Protein AF-A0A7Y2IRW1-F1 (afdb_monomer)

Foldseek 3Di:
DDPLLVVLLVVLQVLVLLQQLQAQLLLQLLVLLLVLLVLLVVCLVPVDVCSVVVSVCSSVVSNVCSVVVSVVDGDDSLVSQVLCCVQQVVVCLSNLLVVLVVDPDDDPVNVVSNVVSSVVSVPDDCPRSDDSHDDVVSNVSSVVSNVSSVVSPPDQRVSNVVVVVQVVFLVVLQVVLVVLQVVLVVDPDVVSSVLSNVLSVQSNVDSGPVSNCVVVVVSVVD

Solvent-accessible surface area (backbone atoms only — not comparable to full-atom values): 11868 Å² total; per-residue (Å²): 121,60,67,41,44,53,51,51,46,54,54,49,44,56,51,50,50,48,25,54,48,46,41,48,47,49,50,49,49,20,52,47,22,44,54,35,27,52,50,41,59,48,32,55,78,41,83,46,91,59,52,65,62,48,40,53,51,49,47,54,49,52,47,50,49,54,51,52,51,54,65,77,58,63,82,51,70,65,59,44,23,44,51,48,12,70,55,72,68,46,77,52,33,48,32,47,34,53,58,58,58,70,48,92,76,75,54,77,64,56,52,49,50,36,52,51,29,26,56,53,36,63,75,53,81,69,83,76,63,63,70,54,66,63,60,67,67,58,53,52,51,21,51,50,23,42,51,49,25,51,65,53,66,66,63,84,33,76,42,52,53,56,47,52,55,48,51,52,49,51,53,53,33,44,54,50,19,52,52,30,40,56,51,22,75,69,40,96,43,68,74,56,18,51,55,26,42,51,54,19,51,51,29,63,70,32,93,43,73,72,50,32,54,48,56,63,51,57,70,71,76,114

Nearest PDB structures (foldseek):
  6vxz-assembly1_A  TM=3.019E-01  e=6.647E+00  Spirochaeta thermophila DSM 6578

Sequence (222 aa):
MPEPITRIIARARRRLQGMYLWRRVIAVVGIVATFGALLLGIARRVIMPWAEPAVIVAVIGAVLVVFAWTLIRPPSRRRIALEVDQRLGGRDQISTAVELSERERRSAIENRQISRAASWAEARSLDGFGKLLPGWRVIALSVLAVGAAIALAVPASPADAALEDRQEIEEILDAQAVILEEAAEEAATEDIAERLREAAEELREAGSLDEAERLLGDTRQE

Mean predicted aligned error: 11.57 Å

Secondary structure (DSSP, 8-state):
--HHHHHHHHHHHHHHHHHHHHHHHHHHHHHHHHHHHHHHHHHTTS--TTHHHHHHHHHHHHHHHHHHHHHHSPPPHHHHHHHHHHHHT-TTHHHHHHHHHH-SS--HHHHHHHHHHHHHHHT--STTS--SSPPHHHHHHHHHHHHHHHHHHSSPPHHHHHHHHHHHHHHHHHHHHHHHHHHHHT-SSHHHHHHHHHHHHHHHH-SSHHHHHHHHHHTT--

Radius of gyration: 33.84 Å; Cα contacts (8 Å, |Δi|>4): 207; chains: 1; bounding box: 68×35×91 Å

Structure (mmCIF, N/CA/C/O backbone):
data_AF-A0A7Y2IRW1-F1
#
_entry.id   AF-A0A7Y2IRW1-F1
#
loop_
_atom_site.group_PDB
_atom_site.id
_atom_site.type_symbol
_atom_site.label_atom_id
_atom_site.label_alt_id
_atom_site.label_comp_id
_atom_site.label_asym_id
_atom_site.label_entity_id
_atom_site.label_seq_id
_atom_site.pdbx_PDB_ins_code
_atom_site.Cartn_x
_atom_site.Cartn_y
_atom_site.Cartn_z
_atom_site.occupancy
_at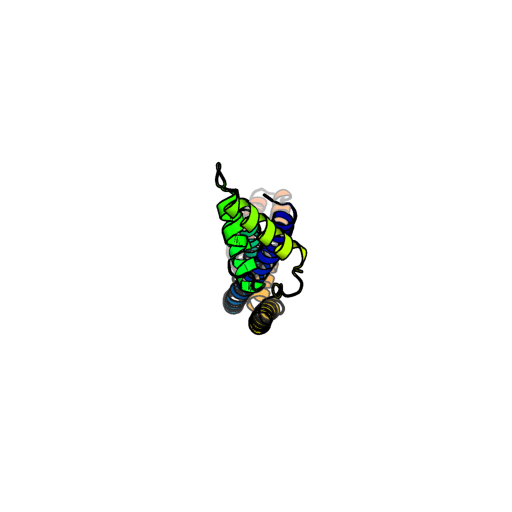om_site.B_iso_or_equiv
_atom_site.auth_seq_id
_atom_site.auth_comp_id
_atom_site.auth_asym_id
_atom_site.auth_atom_id
_atom_site.pdbx_PDB_model_num
ATOM 1 N N . MET A 1 1 ? 27.481 11.381 -21.314 1.00 82.19 1 MET A N 1
ATOM 2 C CA . MET A 1 1 ? 26.531 10.368 -21.831 1.00 82.19 1 MET A CA 1
ATOM 3 C C . MET A 1 1 ? 25.550 11.071 -22.768 1.00 82.19 1 MET A C 1
ATOM 5 O O . MET A 1 1 ? 25.191 12.194 -22.432 1.00 82.19 1 MET A O 1
ATOM 9 N N . PRO A 1 2 ? 25.155 10.488 -23.915 1.00 89.00 2 PRO A N 1
ATOM 10 C CA . PRO A 1 2 ? 24.257 11.139 -24.875 1.00 89.00 2 PRO A CA 1
ATOM 11 C C . PRO A 1 2 ? 22.868 11.430 -24.298 1.00 89.00 2 PRO A C 1
ATOM 13 O O . PRO A 1 2 ? 22.318 10.617 -23.551 1.00 89.00 2 PRO A O 1
ATOM 16 N N . GLU A 1 3 ? 22.286 12.560 -24.697 1.00 91.81 3 GLU A N 1
ATOM 17 C CA . GLU A 1 3 ? 20.975 13.025 -24.233 1.00 91.81 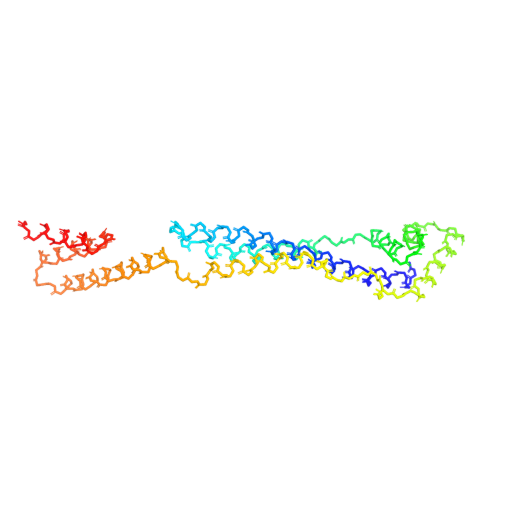3 GLU A CA 1
ATOM 18 C C . GLU A 1 3 ? 19.804 12.063 -24.538 1.00 91.81 3 GLU A C 1
ATOM 20 O O . GLU A 1 3 ? 18.942 11.888 -23.673 1.00 91.81 3 GLU A O 1
ATOM 25 N N . PRO A 1 4 ? 19.749 11.372 -25.698 1.00 91.94 4 PRO A N 1
ATOM 26 C CA . PRO A 1 4 ? 18.680 10.405 -25.962 1.00 91.94 4 PRO A CA 1
ATOM 27 C C . PRO A 1 4 ? 18.658 9.260 -24.942 1.00 91.94 4 PRO A C 1
ATOM 29 O O . PRO A 1 4 ? 17.596 8.849 -24.467 1.00 91.94 4 PRO A O 1
ATOM 32 N N . ILE A 1 5 ? 19.842 8.790 -24.531 1.00 90.38 5 ILE A N 1
ATOM 33 C CA . ILE A 1 5 ? 19.974 7.681 -23.584 1.00 90.38 5 ILE A CA 1
ATOM 34 C C . ILE A 1 5 ? 19.584 8.128 -22.166 1.00 90.38 5 ILE A C 1
ATOM 36 O O . ILE A 1 5 ? 18.892 7.408 -21.444 1.00 90.38 5 ILE A O 1
ATOM 40 N N . THR A 1 6 ? 19.965 9.339 -21.748 1.00 92.31 6 THR A N 1
ATOM 41 C CA . THR A 1 6 ? 19.550 9.859 -20.435 1.00 92.31 6 THR A CA 1
ATOM 42 C C . THR A 1 6 ? 18.040 10.103 -20.378 1.00 92.31 6 THR A C 1
ATOM 44 O O . THR A 1 6 ? 17.409 9.764 -19.372 1.00 92.31 6 THR A O 1
ATOM 47 N N . ARG A 1 7 ? 17.436 10.610 -21.464 1.00 92.94 7 ARG A N 1
ATOM 48 C CA . ARG A 1 7 ? 15.985 10.828 -21.577 1.00 92.94 7 ARG A CA 1
ATOM 49 C C . ARG A 1 7 ? 15.193 9.524 -21.484 1.00 92.94 7 ARG A C 1
ATOM 51 O O . ARG A 1 7 ? 14.250 9.457 -20.687 1.00 92.94 7 ARG A O 1
ATOM 58 N N . ILE A 1 8 ? 15.570 8.484 -22.237 1.00 92.38 8 ILE A N 1
ATOM 59 C CA . ILE A 1 8 ? 14.851 7.199 -22.193 1.00 92.38 8 ILE A CA 1
ATOM 60 C C . ILE A 1 8 ? 14.976 6.537 -20.814 1.00 92.38 8 ILE A C 1
ATOM 62 O O . ILE A 1 8 ? 13.969 6.081 -20.272 1.00 92.38 8 ILE A O 1
ATOM 66 N N . ILE A 1 9 ? 16.156 6.583 -20.182 1.00 92.88 9 ILE A N 1
ATOM 67 C CA . ILE A 1 9 ? 16.371 6.043 -18.829 1.00 92.88 9 ILE A CA 1
ATOM 68 C C . ILE A 1 9 ? 15.557 6.813 -17.787 1.00 92.88 9 ILE A C 1
ATOM 70 O O . ILE A 1 9 ? 14.938 6.198 -16.921 1.00 92.88 9 ILE A O 1
ATOM 74 N N . ALA A 1 10 ? 15.516 8.147 -17.849 1.00 92.19 10 ALA A N 1
ATOM 75 C CA . ALA A 1 10 ? 14.754 8.951 -16.894 1.00 92.19 10 ALA A CA 1
ATOM 76 C C . ALA A 1 10 ? 13.244 8.674 -16.985 1.00 92.19 10 ALA A C 1
ATOM 78 O O . ALA A 1 10 ? 12.573 8.528 -15.960 1.00 92.19 10 ALA A O 1
ATOM 79 N N . ARG A 1 11 ? 12.707 8.552 -18.204 1.00 91.81 11 ARG A N 1
ATOM 80 C CA . ARG 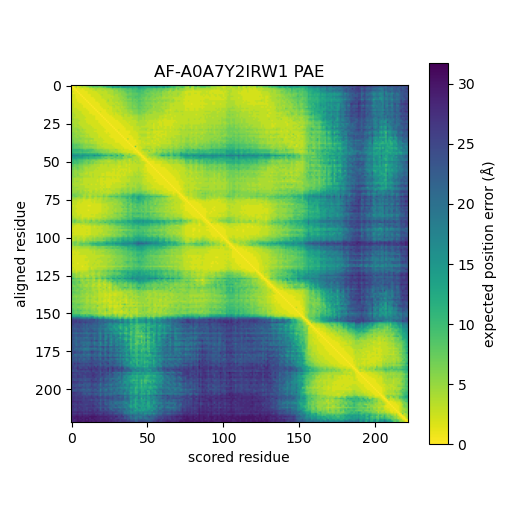A 1 11 ? 11.294 8.204 -18.414 1.00 91.81 11 ARG A CA 1
ATOM 81 C C . ARG A 1 11 ? 11.000 6.756 -18.003 1.00 91.81 11 ARG A C 1
ATOM 83 O O . ARG A 1 11 ? 10.020 6.518 -17.295 1.00 91.81 11 ARG A O 1
ATOM 90 N N . ALA A 1 12 ? 11.871 5.809 -18.359 1.00 92.25 12 ALA A N 1
ATOM 91 C CA . ALA A 1 12 ? 11.758 4.410 -17.945 1.00 92.25 12 ALA A CA 1
ATOM 92 C C . ALA A 1 12 ? 11.828 4.262 -16.418 1.00 92.25 12 ALA A C 1
ATOM 94 O O . ALA A 1 12 ? 11.053 3.502 -15.845 1.00 92.25 12 ALA A O 1
ATOM 95 N N . ARG A 1 13 ? 12.675 5.046 -15.738 1.00 92.88 13 ARG A N 1
ATOM 96 C CA . ARG A 1 13 ? 12.752 5.097 -14.271 1.00 92.88 13 ARG A CA 1
ATOM 97 C C . ARG A 1 13 ? 11.411 5.458 -13.650 1.00 92.88 13 ARG A C 1
ATOM 99 O O . ARG A 1 13 ? 10.944 4.718 -12.791 1.00 92.88 13 ARG A O 1
ATOM 106 N N . ARG A 1 14 ? 10.793 6.564 -14.082 1.00 89.44 14 ARG A N 1
ATOM 107 C CA . ARG A 1 14 ? 9.493 7.007 -13.545 1.00 89.44 14 ARG A CA 1
ATOM 108 C C . ARG A 1 14 ? 8.421 5.943 -13.763 1.00 89.44 14 ARG A C 1
ATOM 110 O O . ARG A 1 14 ? 7.657 5.645 -12.850 1.00 89.44 14 ARG A O 1
ATOM 117 N N . ARG A 1 15 ? 8.410 5.317 -14.944 1.00 90.56 15 ARG A N 1
ATOM 118 C CA . ARG A 1 15 ? 7.448 4.259 -15.272 1.00 90.56 15 ARG A CA 1
ATOM 119 C C . ARG A 1 15 ? 7.671 2.994 -14.442 1.00 90.56 15 ARG A C 1
ATOM 121 O O . ARG A 1 15 ? 6.711 2.484 -13.877 1.00 90.56 15 ARG A O 1
ATOM 128 N N . LEU A 1 16 ? 8.914 2.529 -14.297 1.00 90.88 16 LEU A N 1
ATOM 129 C CA . LEU A 1 16 ? 9.262 1.397 -13.429 1.00 90.88 16 LEU A CA 1
ATOM 130 C C . LEU A 1 16 ? 8.904 1.678 -11.971 1.00 90.88 16 LEU A C 1
ATOM 132 O O . LEU A 1 16 ? 8.309 0.825 -11.322 1.00 90.88 16 LEU A O 1
ATOM 136 N N . GLN A 1 17 ? 9.229 2.868 -11.462 1.00 90.69 17 GLN A N 1
ATOM 137 C CA . GLN A 1 17 ? 8.857 3.272 -10.107 1.00 90.69 17 GLN A CA 1
ATOM 138 C C . GLN A 1 17 ? 7.340 3.246 -9.922 1.00 90.69 17 GLN A C 1
ATOM 140 O O . GLN A 1 17 ? 6.879 2.647 -8.958 1.00 90.69 17 GLN A O 1
ATOM 145 N N . GLY A 1 18 ? 6.572 3.799 -10.865 1.00 89.25 18 GLY A N 1
ATOM 146 C CA . GLY A 1 18 ? 5.109 3.738 -10.837 1.00 89.25 18 GLY A CA 1
ATOM 147 C C . GLY A 1 18 ? 4.578 2.303 -10.838 1.00 89.25 18 GLY A C 1
ATOM 148 O O . GLY A 1 18 ? 3.748 1.960 -10.004 1.00 89.25 18 GLY A O 1
ATOM 149 N N . MET A 1 19 ? 5.102 1.438 -11.711 1.00 90.81 19 MET A N 1
ATOM 150 C CA . MET A 1 19 ? 4.719 0.020 -11.768 1.00 90.81 19 MET A CA 1
ATOM 151 C C . MET A 1 19 ? 5.001 -0.716 -10.452 1.00 90.81 19 MET A C 1
ATOM 153 O O . MET A 1 19 ? 4.147 -1.439 -9.938 1.00 90.81 19 MET A O 1
ATOM 157 N N . TYR A 1 20 ? 6.206 -0.550 -9.901 1.00 90.56 20 TYR A N 1
ATOM 158 C CA . TYR A 1 20 ? 6.588 -1.190 -8.644 1.00 90.56 20 TYR A CA 1
ATOM 159 C C . TYR A 1 20 ? 5.793 -0.639 -7.462 1.00 90.56 20 TYR A C 1
ATOM 161 O O . TYR A 1 20 ? 5.391 -1.422 -6.601 1.00 90.56 20 TYR A O 1
ATOM 169 N N . LEU A 1 21 ? 5.538 0.671 -7.442 1.00 91.50 21 LEU A N 1
ATOM 170 C CA . LEU A 1 21 ? 4.729 1.323 -6.421 1.00 91.50 21 LEU A CA 1
ATOM 171 C C . LEU A 1 21 ? 3.308 0.762 -6.430 1.00 91.50 21 LEU A C 1
ATOM 173 O O . LEU A 1 21 ? 2.888 0.198 -5.427 1.00 91.50 21 LEU A O 1
ATOM 177 N N . TRP A 1 22 ? 2.607 0.824 -7.565 1.00 91.06 22 TRP A N 1
ATOM 178 C CA . TRP A 1 22 ? 1.231 0.331 -7.673 1.00 91.06 22 TRP A CA 1
ATOM 179 C C . TRP A 1 22 ? 1.116 -1.148 -7.323 1.00 91.06 22 TRP A C 1
ATOM 181 O O . TRP A 1 22 ? 0.231 -1.535 -6.564 1.00 91.06 22 TRP A O 1
ATOM 191 N N . ARG A 1 23 ? 2.043 -1.981 -7.811 1.00 90.50 23 ARG A N 1
ATOM 192 C CA . ARG A 1 23 ? 2.051 -3.410 -7.478 1.00 90.50 23 ARG A CA 1
ATOM 193 C C . ARG A 1 23 ? 2.220 -3.651 -5.976 1.00 90.50 23 ARG A C 1
ATOM 195 O O . ARG A 1 23 ? 1.552 -4.531 -5.442 1.00 90.50 23 ARG A O 1
ATOM 202 N N . ARG A 1 24 ? 3.100 -2.902 -5.304 1.00 91.00 24 ARG A N 1
ATOM 203 C CA . ARG A 1 24 ? 3.321 -3.030 -3.855 1.00 91.00 24 ARG A CA 1
ATOM 204 C C . ARG A 1 24 ? 2.153 -2.487 -3.051 1.00 91.00 24 ARG A C 1
ATOM 206 O O . ARG A 1 24 ? 1.716 -3.173 -2.142 1.00 91.00 24 ARG A O 1
ATOM 213 N N . VAL A 1 25 ? 1.637 -1.311 -3.405 1.00 91.31 25 VAL A N 1
ATOM 214 C CA . VAL A 1 25 ? 0.488 -0.693 -2.732 1.00 91.31 25 VAL A CA 1
ATOM 215 C C . VAL A 1 25 ? -0.714 -1.627 -2.797 1.00 91.31 25 VAL A C 1
ATOM 217 O O . VAL A 1 25 ? -1.250 -1.981 -1.758 1.00 91.31 25 VAL A O 1
ATOM 220 N N . ILE A 1 26 ? -1.081 -2.118 -3.985 1.00 91.06 26 ILE A N 1
ATOM 221 C CA . ILE A 1 26 ? -2.240 -3.010 -4.145 1.00 91.06 26 ILE A CA 1
ATOM 222 C C . ILE A 1 26 ? -2.051 -4.320 -3.366 1.00 91.06 26 ILE A C 1
ATOM 224 O O . ILE A 1 26 ? -2.991 -4.790 -2.726 1.00 91.06 26 ILE A O 1
ATOM 228 N N . ALA A 1 27 ? -0.848 -4.904 -3.394 1.00 89.06 27 ALA A N 1
ATOM 229 C CA . ALA A 1 27 ? -0.558 -6.129 -2.651 1.00 89.06 27 ALA A CA 1
ATOM 230 C C . ALA A 1 27 ? -0.623 -5.913 -1.132 1.00 89.06 27 ALA A C 1
ATOM 232 O O . ALA A 1 27 ? -1.251 -6.699 -0.434 1.00 89.06 27 ALA A O 1
ATOM 233 N N . VAL A 1 28 ? -0.009 -4.842 -0.627 1.00 91.56 28 VAL A N 1
ATOM 234 C CA . VAL A 1 28 ? 0.008 -4.516 0.804 1.00 91.56 28 VAL A CA 1
ATOM 235 C C . VAL A 1 28 ? -1.386 -4.164 1.300 1.00 91.56 28 VAL A C 1
ATOM 237 O O . VAL A 1 28 ? -1.792 -4.693 2.324 1.00 91.56 28 VAL A O 1
ATOM 240 N N . VAL A 1 29 ? -2.151 -3.366 0.552 1.00 89.88 29 VAL A N 1
ATOM 241 C CA . VAL A 1 29 ? -3.556 -3.084 0.877 1.00 89.88 29 VAL A CA 1
ATOM 242 C C . VAL A 1 29 ? -4.362 -4.379 0.940 1.00 89.88 29 VAL A C 1
ATOM 244 O O . VAL A 1 29 ? -5.087 -4.579 1.902 1.00 89.88 29 VAL A O 1
ATOM 247 N N . GLY A 1 30 ? -4.196 -5.292 -0.024 1.00 87.69 30 GLY A N 1
ATOM 248 C CA . GLY A 1 30 ? -4.876 -6.591 0.007 1.00 87.69 30 GLY A CA 1
ATOM 249 C C . GLY A 1 30 ? -4.497 -7.437 1.228 1.00 87.69 30 GLY A C 1
ATOM 250 O O . GLY A 1 30 ? -5.373 -8.007 1.874 1.00 87.69 30 GLY A O 1
ATOM 251 N N . ILE A 1 31 ? -3.209 -7.484 1.585 1.00 90.06 31 ILE A N 1
ATOM 252 C CA . ILE A 1 31 ? -2.715 -8.206 2.768 1.00 90.06 31 ILE A CA 1
ATOM 253 C C . ILE A 1 31 ? -3.294 -7.599 4.048 1.00 90.06 31 ILE A C 1
ATOM 255 O O . ILE A 1 31 ? -3.901 -8.317 4.839 1.00 90.06 31 ILE A O 1
ATOM 259 N N . VAL A 1 32 ? -3.148 -6.285 4.239 1.00 91.00 32 VAL A N 1
ATOM 260 C CA . VAL A 1 32 ? -3.636 -5.597 5.440 1.00 91.00 32 VAL A CA 1
ATOM 261 C C . VAL A 1 32 ? -5.154 -5.694 5.536 1.00 91.00 32 VAL A C 1
ATOM 263 O O . VAL A 1 32 ? -5.657 -5.978 6.612 1.00 91.00 32 VAL A O 1
ATOM 266 N N . ALA A 1 33 ? -5.887 -5.554 4.429 1.00 88.81 33 ALA A N 1
ATOM 267 C CA . ALA A 1 33 ? -7.337 -5.732 4.418 1.00 88.81 33 ALA A CA 1
ATOM 268 C C . ALA A 1 33 ? -7.749 -7.167 4.777 1.00 88.81 33 ALA A C 1
ATOM 270 O O . ALA A 1 33 ? -8.725 -7.355 5.490 1.00 88.81 33 ALA A O 1
ATOM 271 N N . THR A 1 34 ? -6.990 -8.180 4.346 1.00 89.38 34 THR A N 1
ATOM 272 C CA . THR A 1 34 ? -7.254 -9.582 4.716 1.00 89.38 34 THR A CA 1
ATOM 273 C C . THR A 1 34 ? -7.077 -9.800 6.219 1.00 89.38 34 THR A C 1
ATOM 275 O O . THR A 1 34 ? -7.952 -10.368 6.869 1.00 89.38 34 THR A O 1
ATOM 278 N N . PHE A 1 35 ? -5.969 -9.318 6.789 1.00 91.12 35 PHE A N 1
ATOM 279 C CA . PHE A 1 35 ? -5.734 -9.402 8.232 1.00 91.12 35 PHE A CA 1
ATOM 280 C C . PHE A 1 35 ? -6.715 -8.541 9.030 1.00 91.12 35 PHE A C 1
ATOM 282 O O . PHE A 1 35 ? -7.178 -8.971 10.079 1.00 91.12 35 PHE A O 1
ATOM 289 N N . GLY A 1 36 ? -7.071 -7.364 8.518 1.00 88.81 36 GLY A N 1
ATOM 290 C CA . GLY A 1 36 ? -8.062 -6.481 9.119 1.00 88.81 36 GLY A CA 1
ATOM 291 C C . GLY A 1 36 ? -9.450 -7.110 9.133 1.00 88.81 36 GLY A C 1
ATOM 292 O O . GLY A 1 36 ? -10.092 -7.115 10.171 1.00 88.81 36 GLY A O 1
ATOM 293 N N . ALA A 1 37 ? -9.879 -7.735 8.035 1.00 87.56 37 ALA A N 1
ATOM 294 C CA . ALA A 1 37 ? -11.124 -8.500 7.991 1.00 87.56 37 ALA A CA 1
ATOM 295 C C . ALA A 1 37 ? -11.121 -9.646 9.016 1.00 87.56 37 ALA A C 1
ATOM 297 O O . ALA A 1 37 ? -12.115 -9.865 9.700 1.00 87.56 37 ALA A O 1
ATOM 298 N N . LEU A 1 38 ? -9.997 -10.352 9.167 1.00 89.31 38 LEU A N 1
ATOM 299 C CA . LEU A 1 38 ? -9.867 -11.404 10.174 1.00 89.31 38 LEU A CA 1
ATOM 300 C C . LEU A 1 38 ? -9.947 -10.841 11.602 1.00 89.31 38 LEU A C 1
ATOM 302 O O . LEU A 1 38 ? -10.681 -11.387 12.421 1.00 89.31 38 LEU A O 1
ATOM 306 N N . LEU A 1 39 ? -9.254 -9.733 11.883 1.00 88.25 39 LEU A N 1
ATOM 307 C CA . LEU A 1 39 ? -9.297 -9.048 13.178 1.00 88.25 39 LEU A CA 1
ATOM 308 C C . LEU A 1 39 ? -10.715 -8.570 13.510 1.00 88.25 39 LEU A C 1
ATOM 310 O O . LEU A 1 39 ? -11.214 -8.863 14.591 1.00 88.25 39 LEU A O 1
ATOM 314 N N . LEU A 1 40 ? -11.382 -7.895 12.571 1.00 85.25 40 LEU A N 1
ATOM 315 C CA . LEU A 1 40 ? -12.757 -7.413 12.732 1.00 85.25 40 LEU A CA 1
ATOM 316 C C . LEU A 1 40 ? -13.735 -8.577 12.923 1.00 85.25 40 LEU A C 1
ATOM 318 O O . LEU A 1 40 ? -14.626 -8.514 13.763 1.00 85.25 40 LEU A O 1
ATOM 322 N N . GLY A 1 41 ? -13.534 -9.688 12.210 1.00 85.12 41 GLY A N 1
ATOM 323 C CA . GLY A 1 41 ? -14.310 -10.911 12.417 1.00 85.12 41 GLY A CA 1
ATOM 324 C C . GLY A 1 41 ? -14.187 -11.470 13.840 1.00 85.12 41 GLY A C 1
ATOM 325 O O . GLY A 1 41 ? -15.176 -11.960 14.385 1.00 85.12 41 GLY A O 1
ATOM 326 N N . ILE A 1 42 ? -13.003 -11.369 14.456 1.00 84.69 42 ILE A N 1
ATOM 327 C CA . ILE A 1 42 ? -12.779 -11.745 15.862 1.00 84.69 42 ILE A CA 1
ATOM 328 C C . ILE A 1 42 ? -13.380 -10.697 16.807 1.00 84.69 42 ILE A C 1
ATOM 330 O O . ILE A 1 42 ? -14.014 -11.078 17.789 1.00 84.69 42 ILE A O 1
ATOM 334 N N . ALA A 1 43 ? -13.244 -9.403 16.501 1.00 83.31 43 ALA A N 1
ATOM 335 C CA . ALA A 1 43 ? -13.808 -8.306 17.295 1.00 83.31 43 ALA A CA 1
ATOM 336 C C . ALA A 1 43 ? -15.339 -8.400 17.419 1.00 83.31 43 ALA A C 1
ATOM 338 O O . ALA A 1 43 ? -15.907 -8.105 18.461 1.00 83.31 43 ALA A O 1
ATOM 339 N N . ARG A 1 44 ? -16.018 -8.966 16.416 1.00 77.81 44 ARG A N 1
ATOM 340 C CA . ARG A 1 44 ? -17.457 -9.269 16.524 1.00 77.81 44 ARG A CA 1
ATOM 341 C C . ARG A 1 44 ? -17.820 -10.326 17.566 1.00 77.81 44 ARG A C 1
ATOM 343 O O . ARG A 1 44 ? -18.997 -10.504 17.867 1.00 77.81 44 ARG A O 1
ATOM 350 N N . ARG A 1 45 ? -16.852 -11.109 18.042 1.00 81.19 45 ARG A N 1
ATOM 351 C CA . ARG A 1 45 ? -17.046 -12.143 19.072 1.00 81.19 45 ARG A CA 1
ATOM 352 C C . ARG A 1 45 ? -16.492 -11.728 20.427 1.00 81.19 45 ARG A C 1
ATOM 354 O O . ARG A 1 45 ? -16.899 -12.305 21.428 1.00 81.19 45 ARG A O 1
ATOM 361 N N . VAL A 1 46 ? -15.557 -10.784 20.449 1.00 79.19 46 VAL A N 1
ATOM 362 C CA . VAL A 1 46 ? -14.847 -10.341 21.646 1.00 79.19 46 VAL A CA 1
ATOM 363 C C . VAL A 1 46 ? -14.750 -8.827 21.602 1.00 79.19 46 VAL A C 1
ATOM 365 O O . VAL A 1 46 ? -14.190 -8.284 20.656 1.00 79.19 46 VAL A O 1
A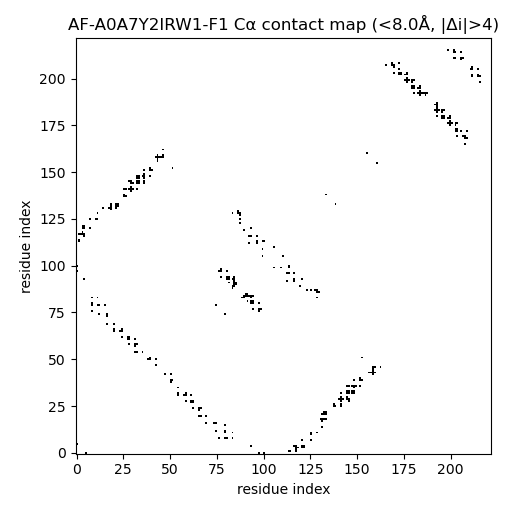TOM 368 N N . ILE A 1 47 ? -15.241 -8.172 22.651 1.00 74.69 47 ILE A N 1
ATOM 369 C CA . ILE A 1 47 ? -15.199 -6.719 22.813 1.00 74.69 47 ILE A CA 1
ATOM 370 C C . ILE A 1 47 ? -13.745 -6.227 22.693 1.00 74.69 47 ILE A C 1
ATOM 372 O O . ILE A 1 47 ? -12.918 -6.463 23.574 1.00 74.69 47 ILE A O 1
ATOM 376 N N . MET A 1 48 ? -13.421 -5.574 21.574 1.00 77.75 48 MET A N 1
ATOM 377 C CA . MET A 1 48 ? -12.097 -5.017 21.279 1.00 77.75 48 MET A CA 1
ATOM 378 C C . MET A 1 48 ? -12.254 -3.622 20.657 1.00 77.75 48 MET A C 1
ATOM 380 O O . MET A 1 48 ? -12.169 -3.486 19.435 1.00 77.75 48 MET A O 1
ATOM 384 N N . PRO A 1 49 ? -12.436 -2.570 21.478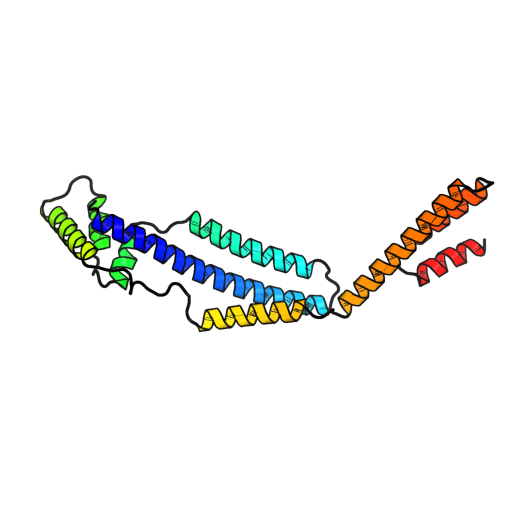 1.00 74.88 49 PRO A N 1
ATOM 385 C CA . PRO A 1 49 ? -12.733 -1.216 20.993 1.00 74.88 49 PRO A CA 1
ATOM 386 C C . PRO A 1 49 ? -11.606 -0.611 20.137 1.00 74.88 49 PRO A C 1
ATOM 388 O O . PRO A 1 49 ? -11.817 0.304 19.349 1.00 74.88 49 PRO A O 1
ATOM 391 N N . TRP A 1 50 ? -10.385 -1.142 20.240 1.00 81.88 50 TRP A N 1
ATOM 392 C CA . TRP A 1 50 ? -9.228 -0.683 19.470 1.00 81.88 50 TRP A CA 1
ATOM 393 C C . TRP A 1 50 ? -9.085 -1.353 18.092 1.00 81.88 50 TRP A C 1
ATOM 395 O O . TRP A 1 50 ? -8.203 -0.962 17.324 1.00 81.88 50 TRP A O 1
ATOM 405 N N . ALA A 1 51 ? -9.905 -2.355 17.753 1.00 81.12 51 ALA A N 1
ATOM 406 C CA . ALA A 1 51 ? -9.727 -3.138 16.529 1.00 81.12 51 ALA A CA 1
ATOM 407 C C . ALA A 1 51 ? -9.925 -2.296 15.257 1.00 81.12 51 ALA A C 1
ATOM 409 O O . ALA A 1 51 ? -9.078 -2.322 14.360 1.00 81.12 51 ALA A O 1
ATOM 410 N N . GLU A 1 52 ? -10.999 -1.510 15.187 1.00 80.06 52 GLU A N 1
ATOM 411 C CA . GLU A 1 52 ? -11.280 -0.630 14.049 1.00 80.06 52 GLU A CA 1
ATOM 412 C C . GLU A 1 52 ? -10.205 0.444 13.823 1.00 80.06 52 GLU A C 1
ATOM 414 O O . GLU A 1 52 ? -9.626 0.479 12.725 1.00 80.06 52 GLU A O 1
ATOM 419 N N . PRO A 1 53 ? -9.848 1.283 14.823 1.00 84.56 53 PRO A N 1
ATOM 420 C CA . PRO A 1 53 ? -8.814 2.294 14.627 1.00 84.56 53 PRO A CA 1
ATOM 421 C C . PRO A 1 53 ? -7.454 1.658 14.316 1.00 84.56 53 PRO A C 1
ATOM 423 O O . PRO A 1 53 ? -6.708 2.192 13.490 1.00 84.56 53 PRO A O 1
ATOM 426 N N . ALA A 1 54 ? -7.141 0.486 14.883 1.00 86.00 54 ALA A N 1
ATOM 427 C CA . ALA A 1 54 ? -5.905 -0.228 14.571 1.00 86.00 54 ALA A CA 1
ATOM 428 C C . ALA A 1 54 ? -5.829 -0.658 13.098 1.00 86.00 54 ALA A C 1
ATOM 430 O O . ALA A 1 54 ? -4.776 -0.501 12.475 1.00 86.00 54 ALA A O 1
ATOM 431 N N . VAL A 1 55 ? -6.924 -1.155 12.509 1.00 86.12 55 VAL A N 1
ATOM 432 C CA . VAL A 1 55 ? -6.954 -1.540 11.085 1.00 86.12 55 VAL A CA 1
ATOM 433 C C . VAL A 1 55 ? -6.766 -0.321 10.185 1.00 86.12 55 VAL A C 1
ATOM 435 O O . VAL A 1 55 ? -5.974 -0.378 9.241 1.00 86.12 55 VAL A O 1
ATOM 438 N N . ILE A 1 56 ? -7.425 0.800 10.492 1.00 85.94 56 ILE A N 1
ATOM 439 C CA . ILE A 1 56 ? -7.289 2.047 9.723 1.00 85.94 56 ILE A CA 1
ATOM 440 C C . ILE A 1 56 ? -5.838 2.542 9.759 1.00 85.94 56 ILE A C 1
ATOM 442 O O . ILE A 1 56 ? -5.232 2.783 8.707 1.00 85.94 56 ILE A O 1
ATOM 446 N N . VAL A 1 57 ? -5.251 2.633 10.956 1.00 91.38 57 VAL A N 1
ATOM 447 C CA . VAL A 1 57 ? -3.856 3.057 11.144 1.00 91.38 57 VAL A CA 1
ATOM 448 C C . VAL A 1 57 ? -2.895 2.102 10.435 1.00 91.38 57 VAL A C 1
ATOM 450 O O . VAL A 1 57 ? -1.958 2.560 9.779 1.00 91.38 57 VAL A O 1
ATOM 453 N N . ALA A 1 58 ? -3.141 0.790 10.486 1.00 89.88 58 ALA A N 1
ATOM 454 C CA . ALA A 1 58 ? -2.317 -0.200 9.800 1.00 89.88 58 ALA A CA 1
ATOM 455 C C . ALA A 1 58 ? -2.356 -0.036 8.273 1.00 89.88 58 ALA A C 1
ATOM 457 O O . ALA A 1 58 ? -1.305 -0.086 7.630 1.00 89.88 58 ALA A O 1
ATOM 458 N N . VAL A 1 59 ? -3.533 0.199 7.678 1.00 88.62 59 VAL A N 1
ATOM 459 C CA . VAL A 1 59 ? -3.665 0.422 6.226 1.00 88.62 59 VAL A CA 1
ATOM 460 C C . VAL A 1 59 ? -2.917 1.686 5.811 1.00 88.62 59 VAL A C 1
ATOM 462 O O . VAL A 1 59 ? -2.083 1.636 4.901 1.00 88.62 59 VAL A O 1
ATOM 465 N N . ILE A 1 60 ? -3.174 2.807 6.490 1.00 90.75 60 ILE A N 1
ATOM 466 C CA . ILE A 1 60 ? -2.540 4.095 6.180 1.00 90.75 60 ILE A CA 1
ATOM 467 C C . ILE A 1 60 ? -1.023 3.990 6.364 1.00 90.75 60 ILE A C 1
ATOM 469 O O . ILE A 1 60 ? -0.260 4.324 5.452 1.00 90.75 60 ILE A O 1
ATOM 473 N N . GLY A 1 61 ? -0.577 3.460 7.504 1.00 93.12 61 GLY A N 1
ATOM 474 C CA . GLY A 1 61 ? 0.834 3.278 7.826 1.00 93.12 61 GLY A CA 1
ATOM 475 C C . GLY A 1 61 ? 1.553 2.404 6.802 1.00 93.12 61 GLY A C 1
ATOM 476 O O . GLY A 1 61 ? 2.616 2.776 6.305 1.00 93.12 61 GLY A O 1
ATOM 477 N N . ALA A 1 62 ? 0.956 1.281 6.402 1.00 91.19 62 ALA A N 1
ATOM 478 C CA . ALA A 1 62 ? 1.563 0.382 5.427 1.00 91.19 62 ALA A CA 1
ATOM 479 C C . ALA A 1 62 ? 1.688 1.026 4.033 1.00 91.19 62 ALA A C 1
ATOM 481 O O . ALA A 1 62 ? 2.726 0.880 3.377 1.00 91.19 62 ALA A O 1
ATOM 482 N N . VAL A 1 63 ? 0.681 1.787 3.587 1.00 91.19 63 VAL A N 1
ATOM 483 C CA . VAL A 1 63 ? 0.748 2.540 2.322 1.00 91.19 63 VAL A CA 1
ATOM 484 C C . VAL A 1 63 ? 1.846 3.604 2.376 1.00 91.19 63 VAL A C 1
ATOM 486 O O . VAL A 1 63 ? 2.650 3.693 1.442 1.00 91.19 63 VAL A O 1
ATOM 489 N N . LEU A 1 64 ? 1.934 4.363 3.473 1.00 93.88 64 LEU A N 1
ATOM 490 C CA . LEU A 1 64 ? 2.970 5.381 3.667 1.00 93.88 64 LEU A CA 1
ATOM 491 C C . LEU A 1 64 ? 4.375 4.772 3.682 1.00 93.88 64 LEU A C 1
ATOM 493 O O . LEU A 1 64 ? 5.264 5.283 3.001 1.00 93.88 64 LEU A O 1
ATOM 497 N N . VAL A 1 65 ? 4.573 3.648 4.376 1.00 93.88 65 VAL A N 1
ATOM 498 C CA . VAL A 1 65 ? 5.857 2.928 4.404 1.00 93.88 65 VAL A CA 1
ATOM 499 C C . VAL A 1 65 ? 6.250 2.464 3.004 1.00 93.88 65 VAL A C 1
ATOM 501 O O . VAL A 1 65 ? 7.385 2.685 2.580 1.00 93.88 65 VAL A O 1
ATOM 504 N N . VAL A 1 66 ? 5.325 1.868 2.243 1.00 91.94 66 VAL A N 1
ATOM 505 C CA . VAL A 1 66 ? 5.588 1.444 0.857 1.00 91.94 66 VAL A CA 1
ATOM 506 C C . VAL A 1 66 ? 5.961 2.634 -0.025 1.00 91.94 66 VAL A C 1
ATOM 508 O O . VAL A 1 66 ? 6.893 2.536 -0.835 1.00 91.94 66 VAL A O 1
ATOM 511 N N . PHE A 1 67 ? 5.250 3.749 0.124 1.00 90.62 67 PHE A N 1
ATOM 512 C CA . PHE A 1 67 ? 5.496 4.968 -0.633 1.00 90.62 67 PHE A CA 1
ATOM 513 C C . PHE A 1 67 ? 6.874 5.558 -0.305 1.00 90.62 67 PHE A C 1
ATOM 515 O O . PHE A 1 67 ? 7.710 5.699 -1.202 1.00 90.62 67 PHE A O 1
ATOM 522 N N . ALA A 1 68 ? 7.157 5.795 0.979 1.00 92.69 68 ALA A N 1
ATOM 523 C CA . ALA A 1 68 ? 8.432 6.314 1.466 1.00 92.69 68 ALA A CA 1
ATOM 524 C C . ALA A 1 68 ? 9.604 5.411 1.057 1.00 92.69 68 ALA A C 1
ATOM 526 O O . ALA A 1 68 ? 10.583 5.882 0.476 1.00 92.69 68 ALA A O 1
ATOM 527 N N . TRP A 1 69 ? 9.480 4.095 1.252 1.00 91.56 69 TRP A N 1
ATOM 528 C CA . TRP A 1 69 ? 10.500 3.124 0.852 1.00 91.56 69 TRP A CA 1
ATOM 529 C C . TRP A 1 69 ? 10.799 3.175 -0.651 1.00 91.56 69 TRP A C 1
ATOM 531 O O . TRP A 1 69 ? 11.954 3.081 -1.074 1.00 91.56 69 TRP A O 1
ATOM 541 N N . THR A 1 70 ? 9.764 3.340 -1.477 1.00 88.56 70 THR A N 1
ATOM 542 C CA . THR A 1 70 ? 9.908 3.401 -2.939 1.00 88.56 70 THR A CA 1
ATOM 543 C C . THR A 1 70 ? 10.559 4.707 -3.404 1.00 88.56 70 THR A C 1
ATOM 545 O O . THR A 1 70 ? 11.286 4.703 -4.404 1.00 88.56 70 THR A O 1
ATOM 548 N N . LEU A 1 71 ? 10.356 5.806 -2.674 1.00 87.56 71 LEU A N 1
ATOM 549 C CA . LEU A 1 71 ? 11.033 7.079 -2.926 1.00 87.56 71 LEU A CA 1
ATOM 550 C C . LEU A 1 71 ? 12.502 7.059 -2.478 1.00 87.56 71 LEU A C 1
ATOM 552 O O . LEU A 1 71 ? 13.366 7.500 -3.237 1.00 87.56 71 LEU A O 1
ATOM 556 N N . ILE A 1 72 ? 12.791 6.505 -1.296 1.00 91.69 72 ILE A N 1
ATOM 557 C CA . ILE A 1 72 ? 14.138 6.485 -0.694 1.00 91.69 72 ILE A CA 1
ATOM 558 C C . ILE A 1 72 ? 15.082 5.531 -1.432 1.00 91.69 72 ILE A C 1
ATOM 560 O O . ILE A 1 72 ? 16.276 5.807 -1.546 1.00 91.69 72 ILE A O 1
ATOM 564 N N . ARG A 1 73 ? 14.572 4.412 -1.960 1.00 86.38 73 ARG A N 1
ATOM 565 C CA . ARG A 1 73 ? 15.377 3.422 -2.695 1.00 86.38 73 ARG A CA 1
ATOM 566 C C . ARG A 1 73 ? 15.034 3.396 -4.183 1.00 86.38 73 ARG A C 1
ATOM 568 O O . ARG A 1 73 ? 14.450 2.417 -4.664 1.00 86.38 73 ARG A O 1
ATOM 575 N N . PRO A 1 74 ? 15.404 4.439 -4.950 1.00 82.19 74 PRO A N 1
ATOM 576 C CA . PRO A 1 74 ? 15.196 4.421 -6.382 1.00 82.19 74 PRO A CA 1
ATOM 577 C C . PRO A 1 74 ? 16.046 3.327 -7.048 1.00 82.19 74 PRO A C 1
ATOM 579 O O . PRO A 1 74 ? 17.159 3.038 -6.605 1.00 82.19 74 PRO A O 1
ATOM 582 N N . PRO A 1 75 ? 15.560 2.730 -8.148 1.00 86.69 75 PRO A N 1
ATOM 583 C CA . PRO A 1 75 ? 16.336 1.751 -8.895 1.00 86.69 75 PRO A CA 1
ATOM 584 C C . PRO A 1 75 ? 17.594 2.389 -9.501 1.00 86.69 75 PRO A C 1
ATOM 586 O O . PRO A 1 75 ? 17.567 3.530 -9.971 1.00 86.69 75 PRO A O 1
ATOM 589 N N . SER A 1 76 ? 18.696 1.634 -9.512 1.00 90.50 76 SER A N 1
ATOM 590 C CA . SER A 1 76 ? 19.961 2.076 -10.104 1.00 90.50 76 SER A CA 1
ATOM 591 C C . SER A 1 76 ? 19.842 2.255 -11.621 1.00 90.50 76 SER A C 1
ATOM 593 O O . SER A 1 76 ? 19.065 1.563 -12.286 1.00 90.50 76 SER A O 1
ATOM 595 N N . ARG A 1 77 ? 20.648 3.164 -12.190 1.00 90.56 77 ARG A N 1
ATOM 596 C CA . ARG A 1 77 ? 20.669 3.438 -13.642 1.00 90.56 77 ARG A CA 1
ATOM 597 C C . ARG A 1 77 ? 20.944 2.177 -14.459 1.00 90.56 77 ARG A C 1
ATOM 599 O O . ARG A 1 77 ? 20.241 1.929 -15.431 1.00 90.56 77 ARG A O 1
ATOM 606 N N . ARG A 1 78 ? 21.884 1.341 -14.005 1.00 92.06 78 ARG A N 1
ATOM 607 C CA . ARG A 1 78 ? 22.201 0.044 -14.618 1.00 92.06 78 ARG A CA 1
ATOM 608 C C . ARG A 1 78 ? 20.997 -0.902 -14.647 1.00 92.06 78 ARG A C 1
ATOM 610 O O . ARG A 1 78 ? 20.722 -1.504 -15.676 1.00 92.06 78 ARG A O 1
ATOM 617 N N . ARG A 1 79 ? 20.233 -0.992 -13.551 1.00 93.25 79 ARG A N 1
ATOM 618 C CA . ARG A 1 79 ? 19.025 -1.834 -13.497 1.00 93.25 79 ARG A CA 1
ATOM 619 C C . ARG A 1 79 ? 17.939 -1.338 -14.449 1.00 93.25 79 ARG A C 1
ATOM 621 O O . ARG A 1 79 ? 17.282 -2.145 -15.095 1.00 93.25 79 ARG A O 1
ATOM 628 N N . ILE A 1 80 ? 17.764 -0.021 -14.547 1.00 93.56 80 ILE A N 1
ATOM 629 C CA . ILE A 1 80 ? 16.811 0.584 -15.486 1.00 93.56 80 ILE A CA 1
ATOM 630 C C . ILE A 1 80 ? 17.242 0.314 -16.929 1.00 93.56 80 ILE A C 1
ATOM 632 O O . ILE A 1 80 ? 16.402 -0.034 -17.747 1.00 93.56 80 ILE A O 1
ATOM 636 N N . ALA A 1 81 ? 18.534 0.439 -17.231 1.00 93.25 81 ALA A N 1
ATOM 637 C CA . ALA A 1 81 ? 19.077 0.163 -18.555 1.00 93.25 81 ALA A CA 1
ATOM 638 C C . ALA A 1 81 ? 18.838 -1.292 -18.990 1.00 93.25 81 ALA A C 1
ATOM 640 O O . ALA A 1 81 ? 18.366 -1.522 -20.098 1.00 93.25 81 ALA A O 1
ATOM 641 N N . LEU A 1 82 ? 19.057 -2.253 -18.085 1.00 94.25 82 LEU A N 1
ATOM 642 C CA . LEU A 1 82 ? 18.746 -3.666 -18.326 1.00 94.25 82 LEU A CA 1
ATOM 643 C C . LEU A 1 82 ? 17.253 -3.898 -18.595 1.00 94.25 82 LEU A C 1
ATOM 645 O O . LEU A 1 82 ? 16.897 -4.597 -19.535 1.00 94.25 82 LEU A O 1
ATOM 649 N N . GLU A 1 83 ? 16.364 -3.287 -17.809 1.00 93.69 83 GLU A N 1
ATOM 650 C CA . GLU A 1 83 ? 14.911 -3.388 -18.029 1.00 93.69 83 GLU A CA 1
ATOM 651 C C . GLU A 1 83 ? 14.479 -2.745 -19.356 1.00 93.69 83 GLU A C 1
ATOM 653 O O . GLU A 1 83 ? 13.582 -3.249 -20.031 1.00 93.69 83 GLU A O 1
ATOM 658 N N . VAL A 1 84 ? 15.132 -1.652 -19.765 1.00 92.81 84 VAL A N 1
ATOM 659 C CA . VAL A 1 84 ? 14.927 -1.038 -21.083 1.00 92.81 84 VAL A CA 1
ATOM 660 C C . VAL A 1 84 ? 15.324 -1.998 -22.196 1.00 92.81 84 VAL A C 1
ATOM 662 O O . VAL A 1 84 ? 14.528 -2.211 -23.112 1.00 92.81 84 VAL A O 1
ATOM 665 N N . ASP A 1 85 ? 16.491 -2.628 -22.098 1.00 93.56 85 ASP A N 1
ATOM 666 C CA . ASP A 1 85 ? 16.947 -3.593 -23.097 1.00 93.56 85 ASP A CA 1
ATOM 667 C C . ASP A 1 85 ? 16.034 -4.828 -23.162 1.00 93.56 85 ASP A C 1
ATOM 669 O O . ASP A 1 85 ? 15.639 -5.239 -24.256 1.00 93.56 85 ASP A O 1
ATOM 673 N N . GLN A 1 86 ? 15.631 -5.376 -22.012 1.00 92.06 86 GLN A N 1
ATOM 674 C CA . GLN A 1 86 ? 14.781 -6.569 -21.931 1.00 92.06 86 GLN A CA 1
ATOM 675 C C . GLN A 1 86 ? 13.370 -6.328 -22.473 1.00 92.06 86 GLN A C 1
ATOM 677 O O . GLN A 1 86 ? 12.842 -7.159 -23.210 1.00 92.06 86 GLN A O 1
ATOM 682 N N . ARG A 1 87 ? 12.743 -5.197 -22.130 1.00 91.50 87 ARG A N 1
ATOM 683 C CA . ARG A 1 87 ? 11.334 -4.949 -22.478 1.00 91.50 87 ARG A CA 1
ATOM 684 C C . ARG A 1 87 ? 11.135 -4.309 -23.838 1.00 91.50 87 ARG A C 1
ATOM 686 O O . ARG A 1 87 ? 10.101 -4.525 -24.461 1.00 91.50 87 ARG A O 1
ATOM 693 N N . LEU A 1 88 ? 12.093 -3.505 -24.297 1.00 90.19 88 LEU A N 1
ATOM 694 C CA . LEU A 1 88 ? 12.003 -2.836 -25.597 1.00 90.19 88 LEU A CA 1
ATOM 695 C C . LEU A 1 88 ? 12.765 -3.573 -26.702 1.00 90.19 88 LEU A C 1
ATOM 697 O O . LEU A 1 88 ? 12.658 -3.154 -27.857 1.00 90.19 88 LEU A O 1
ATOM 701 N N . GLY A 1 89 ? 13.488 -4.651 -26.374 1.00 89.56 89 GLY A N 1
ATOM 702 C CA . GLY A 1 89 ? 14.252 -5.457 -27.329 1.00 89.56 89 GLY A CA 1
ATOM 703 C C . GLY A 1 89 ? 15.594 -4.834 -27.724 1.00 89.56 89 GLY A C 1
ATOM 704 O O . GLY A 1 89 ? 16.018 -4.966 -28.869 1.00 89.56 89 GLY A O 1
ATOM 705 N N . GLY A 1 90 ? 16.248 -4.128 -26.798 1.00 85.31 90 GLY A N 1
ATOM 706 C CA . GLY A 1 90 ? 17.501 -3.401 -27.034 1.00 85.31 90 GLY A CA 1
ATOM 707 C C . GLY A 1 90 ? 18.743 -4.276 -27.190 1.00 85.31 90 GLY A C 1
ATOM 708 O O . GLY A 1 90 ? 19.726 -3.802 -27.757 1.00 85.31 90 GLY A O 1
ATOM 709 N N . ARG A 1 91 ? 18.690 -5.557 -26.783 1.00 91.31 91 ARG A N 1
ATOM 710 C CA . ARG A 1 91 ? 19.825 -6.508 -26.836 1.00 91.31 91 ARG A CA 1
ATOM 711 C C . ARG A 1 91 ? 21.100 -5.906 -26.226 1.00 91.31 91 ARG A C 1
ATOM 713 O O . ARG A 1 91 ? 22.117 -5.781 -26.898 1.00 91.31 91 ARG A O 1
ATOM 720 N N . ASP A 1 92 ? 20.989 -5.465 -24.978 1.00 92.00 92 ASP A N 1
ATOM 721 C CA . ASP A 1 92 ? 22.073 -4.901 -24.163 1.00 92.00 92 ASP A CA 1
ATOM 722 C C . ASP A 1 92 ? 22.699 -3.584 -24.666 1.00 92.00 92 ASP A C 1
ATOM 724 O O . ASP A 1 92 ? 23.720 -3.137 -24.142 1.00 92.00 92 ASP A O 1
ATOM 728 N N . GLN A 1 93 ? 22.097 -2.909 -25.652 1.00 92.19 93 GLN A N 1
ATOM 729 C CA . GLN A 1 93 ? 22.625 -1.648 -26.188 1.00 92.19 93 GLN A CA 1
ATOM 730 C C . GLN A 1 93 ? 22.640 -0.520 -25.152 1.00 92.19 93 GLN A C 1
ATOM 732 O O . GLN A 1 93 ? 23.626 0.217 -25.066 1.00 92.19 93 GLN A O 1
ATOM 737 N N . ILE A 1 94 ? 21.575 -0.365 -24.361 1.00 93.75 94 ILE A N 1
ATOM 738 C CA . ILE A 1 94 ? 21.482 0.722 -23.378 1.00 93.75 94 ILE A CA 1
ATOM 739 C C . ILE A 1 94 ? 22.323 0.418 -22.143 1.00 93.75 94 ILE A C 1
ATOM 741 O O . ILE A 1 94 ? 23.019 1.303 -21.645 1.00 93.75 94 ILE A O 1
ATOM 745 N N . SER A 1 95 ? 22.289 -0.818 -21.653 1.00 94.31 95 SER A N 1
ATOM 746 C CA . SER A 1 95 ? 23.101 -1.267 -20.516 1.00 94.31 95 SER A CA 1
ATOM 747 C C . SER A 1 95 ? 24.597 -1.173 -20.811 1.00 94.31 95 SER A C 1
ATOM 749 O O . SER A 1 95 ? 25.328 -0.603 -19.998 1.00 94.31 95 SER A O 1
ATOM 751 N N . THR A 1 96 ? 25.030 -1.596 -22.002 1.00 93.88 96 THR A N 1
ATOM 752 C CA . THR A 1 96 ? 26.419 -1.440 -22.460 1.00 93.88 96 THR A CA 1
ATOM 753 C C . THR A 1 96 ? 26.793 0.034 -22.593 1.00 93.88 96 THR A C 1
ATOM 755 O O . THR A 1 96 ? 27.843 0.453 -22.113 1.00 93.88 96 THR A O 1
ATOM 758 N N . ALA A 1 97 ? 25.930 0.867 -23.183 1.00 93.50 97 ALA A N 1
ATOM 759 C CA . ALA A 1 97 ? 26.212 2.297 -23.308 1.00 93.50 97 ALA A CA 1
ATOM 760 C C . ALA A 1 97 ? 26.319 3.007 -21.948 1.00 93.50 97 ALA A C 1
ATOM 762 O O . ALA A 1 97 ? 27.138 3.915 -21.807 1.00 93.50 97 ALA A O 1
ATOM 763 N N . VAL A 1 98 ? 25.527 2.599 -20.948 1.00 93.62 98 VAL A N 1
ATOM 764 C CA . VAL A 1 98 ? 25.641 3.096 -19.567 1.00 93.62 98 VAL A CA 1
ATOM 765 C C . VAL A 1 98 ? 26.983 2.696 -18.964 1.00 93.62 98 VAL A C 1
ATOM 767 O O . VAL A 1 98 ? 27.688 3.576 -18.478 1.00 93.62 98 VAL A O 1
ATOM 770 N N . GLU A 1 99 ? 27.369 1.424 -19.060 1.00 93.31 99 GLU A N 1
ATOM 771 C CA . GLU A 1 99 ? 28.648 0.933 -18.529 1.00 93.31 99 GLU A CA 1
ATOM 772 C C . GLU A 1 99 ? 29.847 1.650 -19.169 1.00 93.31 99 GLU A C 1
ATOM 774 O O . GLU A 1 99 ? 30.725 2.164 -18.477 1.00 93.31 99 GLU A O 1
ATOM 779 N N . LEU A 1 100 ? 29.859 1.768 -20.499 1.00 92.69 100 LEU A N 1
ATOM 780 C CA . LEU A 1 100 ? 30.920 2.475 -21.218 1.00 92.69 100 LEU A CA 1
ATOM 781 C C . LEU A 1 100 ? 30.948 3.968 -20.876 1.00 92.69 100 LEU A C 1
ATOM 783 O O . LEU A 1 100 ? 32.015 4.584 -20.867 1.00 92.69 100 LEU A O 1
ATOM 787 N N . SER A 1 101 ? 29.791 4.563 -20.568 1.00 89.12 101 SER A N 1
ATOM 788 C CA . SER A 1 101 ? 29.705 5.972 -20.183 1.00 89.12 101 SER A CA 1
ATOM 789 C C . SER A 1 101 ? 30.289 6.286 -18.801 1.00 89.12 101 SER A C 1
ATOM 791 O O . SER A 1 101 ? 30.543 7.457 -18.521 1.00 89.12 101 SER A O 1
ATOM 793 N N . GLU A 1 102 ? 30.537 5.273 -17.970 1.00 88.44 102 GLU A N 1
ATOM 794 C CA . GLU A 1 102 ? 31.176 5.417 -16.655 1.00 88.44 102 GLU A CA 1
ATOM 795 C C . GLU A 1 102 ? 32.712 5.306 -16.736 1.00 88.44 102 GLU A C 1
ATOM 797 O O . GLU A 1 102 ? 33.403 5.698 -15.802 1.00 88.44 102 GLU A O 1
ATOM 802 N N . ARG A 1 103 ? 33.269 4.849 -17.870 1.00 89.44 103 ARG A N 1
ATOM 803 C CA . ARG A 1 103 ? 34.725 4.777 -18.092 1.00 89.44 103 ARG A CA 1
ATOM 804 C C . ARG A 1 103 ? 35.323 6.153 -18.409 1.00 89.44 103 ARG A C 1
ATOM 806 O O . ARG A 1 103 ? 34.759 6.902 -19.216 1.00 89.44 103 ARG A O 1
ATOM 813 N N . GLU A 1 104 ? 36.493 6.441 -17.826 1.00 83.50 104 GLU A N 1
ATOM 814 C CA . GLU A 1 104 ? 37.249 7.695 -18.017 1.00 83.50 104 GLU A CA 1
ATOM 815 C C . GLU A 1 104 ? 37.887 7.815 -19.407 1.00 83.50 104 GLU A C 1
ATOM 817 O O . GLU A 1 104 ? 37.852 8.881 -20.018 1.00 83.50 104 GLU A O 1
ATOM 822 N N . ARG A 1 105 ? 38.448 6.721 -19.939 1.00 87.06 105 ARG A N 1
ATOM 823 C CA . ARG A 1 105 ? 39.012 6.671 -21.296 1.00 87.06 105 ARG A CA 1
ATOM 824 C C . ARG A 1 105 ? 38.175 5.752 -22.166 1.00 87.06 105 ARG A C 1
ATOM 826 O O . ARG A 1 105 ? 37.884 4.627 -21.772 1.00 87.06 105 ARG A O 1
ATOM 833 N N . ARG A 1 106 ? 37.812 6.242 -23.351 1.00 88.44 106 ARG A N 1
ATOM 834 C CA . ARG A 1 106 ? 37.025 5.500 -24.339 1.00 88.44 106 ARG A CA 1
ATOM 835 C C . ARG A 1 106 ? 37.743 5.469 -25.672 1.00 88.44 106 ARG A C 1
ATOM 837 O O . ARG A 1 106 ? 38.206 6.494 -26.168 1.00 88.44 106 ARG A O 1
ATOM 844 N N . SER A 1 107 ? 37.792 4.290 -26.262 1.00 93.12 107 SER A N 1
ATOM 845 C CA . SER A 1 107 ? 38.226 4.070 -27.632 1.00 93.12 107 SER A CA 1
ATOM 846 C C . SER A 1 107 ? 37.223 4.653 -28.637 1.00 93.12 107 SER A C 1
ATOM 848 O O . SER A 1 107 ? 36.044 4.875 -28.347 1.00 93.12 107 SER A O 1
ATOM 850 N N . ALA A 1 108 ? 37.675 4.847 -29.878 1.00 92.31 108 ALA A N 1
ATOM 851 C CA . ALA A 1 108 ? 36.800 5.258 -30.975 1.00 92.31 108 ALA A CA 1
ATOM 852 C C . ALA A 1 108 ? 35.663 4.247 -31.235 1.00 92.31 108 ALA A C 1
ATOM 854 O O . ALA A 1 108 ? 34.576 4.642 -31.656 1.00 92.31 108 ALA A O 1
ATOM 855 N N . ILE A 1 109 ? 35.893 2.956 -30.968 1.00 93.94 109 ILE A N 1
ATOM 856 C CA . ILE A 1 109 ? 34.884 1.898 -31.111 1.00 93.94 109 ILE A CA 1
ATOM 857 C C . ILE A 1 109 ? 33.803 2.044 -30.034 1.00 93.94 109 ILE A C 1
ATOM 859 O O . ILE A 1 109 ? 32.618 2.036 -30.365 1.00 93.94 109 ILE A O 1
ATOM 863 N N . GLU A 1 110 ? 34.190 2.257 -28.774 1.00 93.50 110 GLU A N 1
ATOM 864 C CA . GLU A 1 110 ? 33.248 2.480 -27.666 1.00 93.50 110 GLU A CA 1
ATOM 865 C C . GLU A 1 110 ? 32.398 3.741 -27.898 1.00 93.50 110 GLU A C 1
ATOM 867 O O . GLU A 1 110 ? 31.187 3.723 -27.679 1.00 93.50 110 GLU A O 1
ATOM 872 N N . ASN A 1 111 ? 32.983 4.813 -28.444 1.00 93.38 111 ASN A N 1
ATOM 873 C CA . ASN A 1 111 ? 32.219 6.008 -28.820 1.00 93.38 111 ASN A CA 1
ATOM 874 C C . ASN A 1 111 ? 31.187 5.720 -29.925 1.00 93.38 111 ASN A C 1
ATOM 876 O O . ASN A 1 111 ? 30.054 6.191 -29.835 1.00 93.38 111 ASN A O 1
ATOM 880 N N . ARG A 1 112 ? 31.521 4.900 -30.933 1.00 93.00 112 ARG A N 1
ATOM 881 C CA . ARG A 1 112 ? 30.543 4.474 -31.954 1.00 93.00 112 ARG A CA 1
ATOM 882 C C . ARG A 1 112 ? 29.426 3.614 -31.363 1.00 93.00 112 ARG A C 1
ATOM 884 O O . ARG A 1 112 ? 28.277 3.768 -31.772 1.00 93.00 112 ARG A O 1
ATOM 891 N N . GLN A 1 113 ? 29.736 2.734 -30.409 1.00 93.38 113 GLN A N 1
ATOM 892 C CA . GLN A 1 113 ? 28.727 1.924 -29.714 1.00 93.38 113 GLN A CA 1
ATOM 893 C C . GLN A 1 113 ? 27.752 2.804 -28.922 1.00 93.38 113 GLN A C 1
ATOM 895 O O . GLN A 1 113 ? 26.541 2.612 -29.016 1.00 93.38 113 GLN A O 1
ATOM 900 N N . ILE A 1 114 ? 28.262 3.822 -28.223 1.00 94.25 114 ILE A N 1
ATOM 901 C CA . ILE A 1 114 ? 27.441 4.809 -27.514 1.00 94.25 114 ILE A CA 1
ATOM 902 C C . ILE A 1 114 ? 26.552 5.596 -28.493 1.00 94.25 114 ILE A C 1
ATOM 904 O O . ILE A 1 114 ? 25.361 5.763 -28.230 1.00 94.25 114 ILE A O 1
ATOM 908 N N . SER A 1 115 ? 27.086 6.044 -29.633 1.00 93.25 115 SER A N 1
ATOM 909 C CA . SER A 1 115 ? 26.295 6.751 -30.653 1.00 93.25 115 SER A CA 1
ATOM 910 C C . SER A 1 115 ? 25.209 5.868 -31.273 1.00 93.25 115 SER A C 1
ATOM 912 O O . SER A 1 115 ? 24.090 6.330 -31.482 1.00 93.25 115 SER A O 1
ATOM 914 N N . ARG A 1 116 ? 25.497 4.581 -31.510 1.00 93.69 116 ARG A N 1
ATOM 915 C CA . ARG A 1 116 ? 24.505 3.603 -31.985 1.00 93.69 116 ARG A CA 1
ATOM 916 C C . ARG A 1 116 ? 23.395 3.368 -30.958 1.00 93.69 116 ARG A C 1
ATOM 918 O O . ARG A 1 116 ? 22.227 3.306 -31.323 1.00 93.69 116 ARG A O 1
ATOM 925 N N . ALA A 1 117 ? 23.743 3.265 -29.677 1.00 93.44 117 ALA A N 1
ATOM 926 C CA . ALA A 1 117 ? 22.752 3.149 -28.612 1.00 93.44 117 ALA A CA 1
ATOM 927 C C . ALA A 1 117 ? 21.895 4.421 -28.486 1.00 93.44 117 ALA A C 1
ATOM 929 O O . ALA A 1 117 ? 20.706 4.335 -28.185 1.00 93.44 117 ALA A O 1
ATOM 930 N N . ALA A 1 118 ? 22.472 5.598 -28.748 1.00 94.25 118 ALA A N 1
ATOM 931 C CA . ALA A 1 118 ? 21.740 6.860 -28.752 1.00 94.25 118 ALA A CA 1
ATOM 932 C C . ALA A 1 118 ? 20.715 6.936 -29.892 1.00 94.25 118 ALA A C 1
ATOM 934 O O . ALA A 1 118 ? 19.569 7.291 -29.628 1.00 94.25 118 ALA A O 1
ATOM 935 N N . SER A 1 119 ? 21.083 6.543 -31.117 1.00 94.12 119 SER A N 1
ATOM 936 C CA . SER A 1 119 ? 20.134 6.506 -32.239 1.00 94.12 119 SER A CA 1
ATOM 937 C C . SER A 1 119 ? 19.041 5.453 -32.037 1.00 94.12 119 SER A C 1
ATOM 939 O O . SER A 1 119 ? 17.875 5.702 -32.339 1.00 94.12 119 SER A O 1
ATOM 941 N N . TRP A 1 120 ? 19.381 4.301 -31.446 1.00 94.50 120 TRP A N 1
ATOM 942 C CA . TRP A 1 120 ? 18.386 3.308 -31.038 1.00 94.50 120 TRP A CA 1
ATOM 943 C C . TRP A 1 120 ? 17.416 3.867 -29.984 1.00 94.50 120 TRP A C 1
ATOM 945 O O . TRP A 1 120 ? 16.208 3.667 -30.099 1.00 94.50 120 TRP A O 1
ATOM 955 N N . ALA A 1 121 ? 17.925 4.591 -28.979 1.00 92.38 121 ALA A N 1
ATOM 956 C CA . ALA A 1 121 ? 17.105 5.202 -27.932 1.00 92.38 121 ALA A CA 1
ATOM 957 C C . ALA A 1 121 ? 16.161 6.277 -28.486 1.00 92.38 121 ALA A C 1
ATOM 959 O O . ALA A 1 121 ? 15.018 6.374 -28.045 1.00 92.38 121 ALA A O 1
ATOM 960 N N . GLU A 1 122 ? 16.631 7.076 -29.443 1.00 93.44 122 GLU A N 1
ATOM 961 C CA . GLU A 1 122 ? 15.854 8.140 -30.082 1.00 93.44 122 GLU A CA 1
ATOM 962 C C . GLU A 1 122 ? 14.677 7.591 -30.895 1.00 93.44 122 GLU A C 1
ATOM 964 O O . GLU A 1 122 ? 13.574 8.132 -30.834 1.00 93.44 122 GLU A O 1
ATOM 969 N N . ALA A 1 123 ? 14.877 6.466 -31.583 1.00 91.50 123 ALA A N 1
ATOM 970 C CA . ALA A 1 123 ? 13.841 5.816 -32.380 1.00 91.50 123 ALA A CA 1
ATOM 971 C C . ALA A 1 123 ? 12.791 5.048 -31.548 1.00 91.50 123 ALA A C 1
ATOM 973 O O . ALA A 1 123 ? 11.836 4.510 -32.115 1.00 91.50 123 ALA A O 1
ATOM 974 N N . ARG A 1 124 ? 12.953 4.933 -30.219 1.00 89.56 124 ARG A N 1
ATOM 975 C CA . ARG A 1 124 ? 12.118 4.057 -29.383 1.00 89.56 124 ARG A CA 1
ATOM 976 C C . ARG A 1 124 ? 11.150 4.832 -28.492 1.00 89.56 124 ARG A C 1
ATOM 978 O O . ARG A 1 124 ? 11.542 5.700 -27.718 1.00 89.56 124 ARG A O 1
ATOM 985 N N . SER A 1 125 ? 9.873 4.441 -28.533 1.00 88.38 125 SER A N 1
ATOM 986 C CA . SER A 1 125 ? 8.863 4.906 -27.578 1.00 88.38 125 SER A CA 1
ATOM 987 C C . SER A 1 125 ? 8.729 3.955 -26.382 1.00 88.38 125 SER A C 1
ATOM 989 O O . SER A 1 125 ? 9.126 2.788 -26.424 1.00 88.38 125 SER A O 1
ATOM 991 N N . LEU A 1 126 ? 8.164 4.466 -25.284 1.00 86.31 126 LEU A N 1
ATOM 992 C CA . LEU A 1 126 ? 7.913 3.695 -24.061 1.00 86.31 126 LEU A CA 1
ATOM 993 C C . LEU A 1 126 ? 6.488 3.138 -23.985 1.00 86.31 126 LEU A C 1
ATOM 995 O O . LEU A 1 126 ? 6.114 2.577 -22.955 1.00 86.31 126 LEU A O 1
ATOM 999 N N . ASP A 1 127 ? 5.682 3.273 -25.035 1.00 83.12 127 ASP A N 1
ATOM 1000 C CA . ASP A 1 127 ? 4.248 2.965 -24.972 1.00 83.12 127 ASP A CA 1
ATOM 1001 C C . ASP A 1 127 ? 3.999 1.482 -24.657 1.00 83.12 127 ASP A C 1
ATOM 1003 O O . ASP A 1 127 ? 3.148 1.161 -23.824 1.00 83.12 127 ASP A O 1
ATOM 1007 N N . GLY A 1 128 ? 4.856 0.596 -25.177 1.00 77.88 128 GLY A N 1
ATOM 1008 C CA . GLY A 1 128 ? 4.859 -0.848 -24.912 1.00 77.88 128 GLY A CA 1
ATOM 1009 C C . GLY A 1 128 ? 5.705 -1.318 -23.719 1.00 77.88 128 GLY A C 1
ATOM 1010 O O . GLY A 1 128 ? 5.848 -2.518 -23.519 1.00 77.88 128 GLY A O 1
ATOM 1011 N N . PHE A 1 129 ? 6.269 -0.417 -22.907 1.00 85.62 129 PHE A N 1
ATOM 1012 C CA . PHE A 1 129 ? 7.224 -0.774 -21.840 1.00 85.62 129 PHE A CA 1
ATOM 1013 C C . PHE A 1 129 ? 6.621 -1.641 -20.710 1.00 85.62 129 PHE A C 1
ATOM 1015 O O . PHE A 1 129 ? 7.328 -2.258 -19.911 1.00 85.62 129 PHE A O 1
ATOM 1022 N N . GLY A 1 130 ? 5.294 -1.669 -20.607 1.00 84.19 130 GLY A N 1
ATOM 1023 C CA . GLY A 1 130 ? 4.560 -2.448 -19.615 1.00 84.19 130 GLY A CA 1
ATOM 1024 C C . GLY A 1 130 ? 3.350 -1.701 -19.069 1.00 84.19 130 GLY A C 1
ATOM 1025 O O . GLY A 1 130 ? 3.233 -0.476 -19.206 1.00 84.19 130 GLY A O 1
ATOM 1026 N N . LYS A 1 131 ? 2.442 -2.457 -18.448 1.00 86.56 131 LYS A N 1
ATOM 1027 C CA . LYS A 1 131 ? 1.235 -1.935 -17.796 1.00 86.56 131 LYS A CA 1
ATOM 1028 C C . LYS A 1 131 ? 1.581 -1.397 -16.407 1.00 86.56 131 LYS A C 1
ATOM 1030 O O . LYS A 1 131 ? 2.350 -2.024 -15.688 1.00 86.56 131 LYS A O 1
ATOM 1035 N N . LEU A 1 132 ? 1.014 -0.244 -16.043 1.00 84.31 132 LEU A N 1
ATOM 1036 C CA . LEU A 1 132 ? 1.195 0.361 -14.715 1.00 84.31 132 LEU A CA 1
ATOM 1037 C C . LEU A 1 132 ? 0.595 -0.505 -13.606 1.00 84.31 132 LEU A C 1
ATOM 1039 O O . LEU A 1 132 ? 1.201 -0.673 -12.552 1.00 84.31 132 LEU A O 1
ATOM 1043 N N . LEU A 1 133 ? -0.586 -1.056 -13.870 1.00 85.94 133 LEU A N 1
ATOM 1044 C CA . LEU A 1 133 ? -1.330 -1.861 -12.917 1.00 85.94 133 LEU A CA 1
ATOM 1045 C C . LEU A 1 133 ? -0.884 -3.331 -12.947 1.00 85.94 133 LEU A C 1
ATOM 1047 O O . LEU A 1 133 ? -0.493 -3.839 -14.007 1.00 85.94 133 LEU A O 1
ATOM 1051 N N . PRO A 1 134 ? -0.958 -4.031 -11.799 1.00 86.94 134 PRO A N 1
ATOM 1052 C CA . PRO A 1 134 ? -0.730 -5.467 -11.740 1.00 86.94 134 PRO A CA 1
ATOM 1053 C C . PRO A 1 134 ? -1.811 -6.235 -12.518 1.00 86.94 134 PRO A C 1
ATOM 1055 O O . PRO A 1 134 ? -2.804 -5.675 -12.980 1.00 86.94 134 PRO A O 1
ATOM 1058 N N . GLY A 1 135 ? -1.614 -7.546 -12.682 1.00 90.06 135 GLY A N 1
ATOM 1059 C CA . GLY A 1 135 ? -2.602 -8.404 -13.337 1.00 90.06 135 GLY A CA 1
ATOM 1060 C C . GLY A 1 135 ? -3.961 -8.359 -12.630 1.00 90.06 135 GLY A C 1
ATOM 1061 O O . GLY A 1 135 ? -4.018 -8.231 -11.407 1.00 90.06 135 GLY A O 1
ATOM 1062 N N . TRP A 1 136 ? -5.044 -8.514 -13.400 1.00 91.56 136 TRP A N 1
ATOM 1063 C CA . TRP A 1 136 ? -6.422 -8.358 -12.911 1.00 91.56 136 TRP A CA 1
ATOM 1064 C C . TRP A 1 136 ? -6.719 -9.196 -11.660 1.00 91.56 136 TRP A C 1
ATOM 1066 O O . TRP A 1 136 ? -7.415 -8.730 -10.771 1.00 91.56 136 TRP A O 1
ATOM 1076 N N . ARG A 1 137 ? -6.132 -10.398 -11.554 1.00 91.50 137 ARG A N 1
ATOM 1077 C CA . ARG A 1 137 ? -6.297 -11.301 -10.404 1.00 91.50 137 ARG A CA 1
ATOM 1078 C C . ARG A 1 137 ? -5.873 -10.653 -9.087 1.00 91.50 137 ARG A C 1
ATOM 1080 O O . ARG A 1 137 ? -6.566 -10.794 -8.094 1.00 91.50 137 ARG A O 1
ATOM 1087 N N . VAL A 1 138 ? -4.751 -9.928 -9.087 1.00 87.94 138 VAL A N 1
ATOM 1088 C CA . VAL A 1 138 ? -4.251 -9.239 -7.886 1.00 87.94 138 VAL A CA 1
ATOM 1089 C C . VAL A 1 138 ? -5.200 -8.109 -7.505 1.00 87.94 138 VAL A C 1
ATOM 1091 O O . VAL A 1 138 ? -5.528 -7.958 -6.338 1.00 87.94 138 VAL A O 1
ATOM 1094 N N . ILE A 1 139 ? -5.683 -7.356 -8.496 1.00 88.44 139 ILE A N 1
ATOM 1095 C CA . ILE A 1 139 ? -6.653 -6.279 -8.275 1.00 88.44 139 ILE A CA 1
ATOM 1096 C C . ILE A 1 139 ? -7.950 -6.851 -7.694 1.00 88.44 139 ILE A C 1
ATOM 1098 O O . ILE A 1 139 ? -8.422 -6.357 -6.679 1.00 88.44 139 ILE A O 1
ATOM 1102 N N . ALA A 1 140 ? -8.488 -7.915 -8.293 1.00 91.12 140 ALA A N 1
ATOM 1103 C CA . ALA A 1 140 ? -9.719 -8.554 -7.844 1.00 91.12 140 ALA A CA 1
ATOM 1104 C C . ALA A 1 140 ? -9.604 -9.100 -6.415 1.00 91.12 140 ALA A C 1
ATOM 1106 O O . ALA A 1 140 ? -10.506 -8.879 -5.616 1.00 91.12 140 ALA A O 1
ATOM 1107 N N . LEU A 1 141 ? -8.485 -9.749 -6.070 1.00 89.25 141 LEU A N 1
ATOM 1108 C CA . LEU A 1 141 ? -8.239 -10.234 -4.709 1.00 89.25 141 LEU A CA 1
ATOM 1109 C C . LEU A 1 141 ? -8.141 -9.088 -3.696 1.00 89.25 141 LEU A C 1
ATOM 1111 O O . LEU A 1 141 ? -8.741 -9.174 -2.630 1.00 89.25 141 LEU A O 1
ATOM 1115 N N . SER A 1 142 ? -7.438 -8.000 -4.028 1.00 86.06 142 SER A N 1
ATOM 1116 C CA . SER A 1 142 ? -7.361 -6.832 -3.144 1.00 86.06 142 SER A CA 1
ATOM 1117 C C . SER A 1 142 ? -8.722 -6.159 -2.963 1.00 86.06 142 SER A C 1
ATOM 1119 O O . SER A 1 142 ? -9.067 -5.791 -1.846 1.00 86.06 142 SER A O 1
ATOM 1121 N N . VAL A 1 143 ? -9.516 -6.031 -4.032 1.00 91.19 143 VAL A N 1
ATOM 1122 C CA . VAL A 1 143 ? -10.879 -5.478 -3.964 1.00 91.19 143 VAL A CA 1
ATOM 1123 C C . VAL A 1 143 ? -11.785 -6.362 -3.109 1.00 91.19 143 VAL A C 1
ATOM 1125 O O . VAL A 1 143 ? -12.505 -5.841 -2.266 1.00 91.19 143 VAL A O 1
ATOM 1128 N N . LEU A 1 144 ? -11.718 -7.686 -3.278 1.00 91.75 144 LEU A N 1
ATOM 1129 C CA . LEU A 1 144 ? -12.475 -8.637 -2.464 1.00 91.75 144 LEU A CA 1
ATOM 1130 C C . LEU A 1 144 ? -12.114 -8.510 -0.975 1.00 91.75 144 LEU A C 1
ATOM 1132 O O . LEU A 1 144 ? -13.007 -8.435 -0.138 1.00 91.75 144 LEU A O 1
ATOM 1136 N N . ALA A 1 145 ? -10.819 -8.443 -0.650 1.00 86.88 145 ALA A N 1
ATOM 1137 C CA . ALA A 1 145 ? -10.347 -8.305 0.727 1.00 86.88 145 ALA A CA 1
ATOM 1138 C C . ALA A 1 145 ? -10.810 -6.987 1.369 1.00 86.88 145 ALA A C 1
ATOM 1140 O O . ALA A 1 145 ? -11.301 -6.988 2.495 1.00 86.88 145 ALA A O 1
ATOM 1141 N N . VAL A 1 146 ? -10.705 -5.872 0.640 1.00 87.19 146 VAL A N 1
ATOM 1142 C CA . VAL A 1 146 ? -11.201 -4.566 1.103 1.00 87.19 146 VAL A CA 1
ATOM 1143 C C . VAL A 1 146 ? -12.719 -4.594 1.285 1.00 87.19 146 VAL A C 1
ATOM 1145 O O . VAL A 1 146 ? -13.214 -4.134 2.309 1.00 87.19 146 VAL A O 1
ATOM 1148 N N . GLY A 1 147 ? -13.459 -5.178 0.340 1.00 87.62 147 GLY A N 1
ATOM 1149 C CA . GLY A 1 147 ? -14.911 -5.323 0.441 1.00 87.62 147 GLY A CA 1
ATOM 1150 C C . GLY A 1 147 ? -15.339 -6.140 1.660 1.00 87.62 147 GLY A C 1
ATOM 1151 O O . GLY A 1 147 ? -16.257 -5.738 2.369 1.00 87.62 147 GLY A O 1
ATOM 1152 N N . ALA A 1 148 ? -14.639 -7.240 1.951 1.00 84.75 148 ALA A N 1
ATOM 1153 C CA . ALA A 1 148 ? -14.879 -8.046 3.145 1.00 84.75 148 ALA A CA 1
ATOM 1154 C C . ALA A 1 148 ? -14.596 -7.263 4.438 1.00 84.75 148 ALA A C 1
ATOM 1156 O O . ALA A 1 148 ? -15.402 -7.317 5.362 1.00 84.75 148 ALA A O 1
ATOM 1157 N N . ALA A 1 149 ? -13.496 -6.504 4.493 1.00 81.38 149 ALA A N 1
ATOM 1158 C CA . ALA A 1 149 ? -13.171 -5.668 5.648 1.00 81.38 149 ALA A CA 1
ATOM 1159 C C . ALA A 1 149 ? -14.243 -4.591 5.895 1.00 81.38 149 ALA A C 1
ATOM 1161 O O . ALA A 1 149 ? -14.703 -4.442 7.021 1.00 81.38 149 ALA A O 1
ATOM 1162 N N . ILE A 1 150 ? -14.700 -3.902 4.842 1.00 83.62 150 ILE A N 1
ATOM 1163 C CA . ILE A 1 150 ? -15.769 -2.893 4.945 1.00 83.62 150 ILE A CA 1
ATOM 1164 C C . ILE A 1 150 ? -17.080 -3.540 5.404 1.00 83.62 150 ILE A C 1
ATOM 1166 O O . ILE A 1 150 ? -17.710 -3.057 6.337 1.00 83.62 150 ILE A O 1
ATOM 1170 N N . ALA A 1 151 ? -17.480 -4.662 4.801 1.00 83.62 151 ALA A N 1
ATOM 1171 C CA . ALA A 1 151 ? -18.691 -5.377 5.208 1.00 83.62 151 ALA A CA 1
ATOM 1172 C C . ALA A 1 151 ? -18.637 -5.844 6.675 1.00 83.62 151 ALA A C 1
ATOM 1174 O O . ALA A 1 151 ? -19.676 -5.979 7.327 1.00 83.62 151 ALA A O 1
ATOM 1175 N N . LEU A 1 152 ? -17.430 -6.086 7.198 1.00 78.88 152 LEU A N 1
ATOM 1176 C CA . LEU A 1 152 ? -17.213 -6.447 8.593 1.00 78.88 152 LEU A CA 1
ATOM 1177 C C . LEU A 1 152 ? -17.187 -5.249 9.553 1.00 78.88 152 LEU A C 1
ATOM 1179 O O . LEU A 1 152 ? -17.522 -5.437 10.719 1.00 78.88 152 LEU A O 1
ATOM 1183 N N . ALA A 1 153 ? -16.876 -4.051 9.069 1.00 74.62 153 ALA A N 1
ATOM 1184 C CA . ALA A 1 153 ? -16.887 -2.821 9.861 1.00 74.62 153 ALA A CA 1
ATOM 1185 C C . ALA A 1 153 ? -18.270 -2.141 9.937 1.00 74.62 153 ALA A C 1
ATOM 1187 O O . ALA A 1 153 ? -18.527 -1.382 10.852 1.00 74.62 153 ALA A O 1
ATOM 1188 N N . VAL A 1 154 ? -19.164 -2.360 8.964 1.00 68.94 154 VAL A N 1
ATOM 1189 C CA . VAL A 1 154 ? -20.377 -1.522 8.831 1.00 68.94 154 VAL A CA 1
ATOM 1190 C C . VAL A 1 154 ? -21.559 -1.882 9.751 1.00 68.94 154 VAL A C 1
ATOM 1192 O O . VAL A 1 154 ? -22.175 -0.957 10.269 1.00 68.94 154 VAL A O 1
ATOM 1195 N N . PRO A 1 155 ? -21.985 -3.146 9.936 1.00 61.69 155 PRO A N 1
ATOM 1196 C CA . PRO A 1 155 ? -23.120 -3.412 10.814 1.00 61.69 155 PRO A CA 1
ATOM 1197 C C . PRO A 1 155 ? -22.668 -3.457 12.277 1.00 61.69 155 PRO A C 1
ATOM 1199 O O . PRO A 1 155 ? -21.702 -4.158 12.587 1.00 61.69 155 PRO A O 1
ATOM 1202 N N . ALA A 1 156 ? -23.425 -2.775 13.145 1.00 56.38 156 ALA A N 1
ATOM 1203 C CA . ALA A 1 156 ? -23.268 -2.819 14.595 1.00 56.38 156 ALA A CA 1
ATOM 1204 C C . ALA A 1 156 ? -23.204 -4.276 15.057 1.00 56.38 156 ALA A C 1
ATOM 1206 O O . ALA A 1 156 ? -24.137 -5.062 14.830 1.00 56.38 156 ALA A O 1
ATOM 1207 N N . SER A 1 157 ? -22.073 -4.674 15.633 1.00 63.00 157 SER A N 1
ATOM 1208 C CA . SER A 1 157 ? -21.989 -5.983 16.251 1.00 63.00 157 SER A CA 1
ATOM 1209 C C . SER A 1 157 ? -22.740 -5.937 17.587 1.00 63.00 157 SER A C 1
ATOM 1211 O O . SER A 1 157 ? -22.781 -4.896 18.239 1.00 63.00 157 SER A O 1
ATOM 1213 N N . PRO A 1 158 ? -23.328 -7.052 18.047 1.00 62.72 158 PRO A N 1
ATOM 1214 C CA . PRO A 1 158 ? -23.917 -7.108 19.386 1.00 62.72 158 PRO A CA 1
ATOM 1215 C C . PRO A 1 158 ? -22.897 -6.791 20.495 1.00 62.72 158 PRO A C 1
ATOM 1217 O O . PRO A 1 158 ? -23.290 -6.421 21.593 1.00 62.72 158 PRO A O 1
ATOM 1220 N N . ALA A 1 159 ? -21.594 -6.920 20.213 1.00 64.50 159 ALA A N 1
ATOM 1221 C CA . ALA A 1 159 ? -20.533 -6.491 21.115 1.00 64.50 159 ALA A CA 1
ATOM 1222 C C . ALA A 1 159 ? -20.364 -4.961 21.153 1.00 64.50 159 ALA A C 1
ATOM 1224 O O . ALA A 1 159 ? -20.022 -4.437 22.206 1.00 64.50 159 ALA A O 1
ATOM 1225 N N . ASP A 1 160 ? -20.632 -4.262 20.046 1.00 66.25 160 ASP A N 1
ATOM 1226 C CA . ASP A 1 160 ? -20.606 -2.795 19.994 1.00 66.25 160 ASP A CA 1
ATOM 1227 C C . ASP A 1 160 ? -21.828 -2.210 20.705 1.00 66.25 160 ASP A C 1
ATOM 1229 O O . ASP A 1 160 ? -21.677 -1.289 21.493 1.00 66.25 160 ASP A O 1
ATOM 1233 N N . ALA A 1 161 ? -23.010 -2.813 20.528 1.00 68.31 161 ALA A N 1
ATOM 1234 C CA . ALA A 1 161 ? -24.208 -2.425 21.279 1.00 68.31 161 ALA A CA 1
ATOM 1235 C C . ALA A 1 161 ? -24.005 -2.592 22.797 1.00 68.31 161 ALA A C 1
ATOM 1237 O O . ALA A 1 161 ? -24.296 -1.691 23.568 1.00 68.31 161 ALA A O 1
ATOM 1238 N N . ALA A 1 162 ? -23.406 -3.706 23.230 1.00 71.19 162 ALA A N 1
ATOM 1239 C CA . ALA A 1 162 ? -23.099 -3.921 24.645 1.00 71.19 162 ALA A CA 1
ATOM 1240 C C . ALA A 1 162 ? -22.009 -2.979 25.196 1.00 71.19 162 ALA A C 1
ATOM 1242 O O . ALA A 1 162 ? -21.914 -2.804 26.410 1.00 71.19 162 ALA A O 1
ATOM 1243 N N . LEU A 1 163 ? -21.143 -2.427 24.339 1.00 72.00 163 LEU A N 1
ATOM 1244 C CA . LEU A 1 163 ? -20.200 -1.375 24.724 1.00 72.00 163 LEU A CA 1
ATOM 1245 C C . LEU A 1 163 ? -20.904 -0.026 24.864 1.00 72.00 163 LEU A C 1
ATOM 1247 O O . LEU A 1 163 ? -20.649 0.671 25.838 1.00 72.00 163 LEU A O 1
ATOM 1251 N N . GLU A 1 164 ? -21.763 0.317 23.907 1.00 79.00 164 GLU A N 1
ATOM 1252 C CA . GLU A 1 164 ? -22.551 1.552 23.909 1.00 79.00 164 GLU A CA 1
ATOM 1253 C C . GLU A 1 164 ? -23.454 1.608 25.149 1.00 79.00 164 GLU A C 1
ATOM 1255 O O . GLU A 1 164 ? -23.384 2.577 25.899 1.00 79.00 164 GLU A O 1
ATOM 1260 N N . ASP A 1 165 ? -24.150 0.509 25.466 1.00 78.12 165 ASP A N 1
ATOM 1261 C CA . ASP A 1 165 ? -24.966 0.382 26.682 1.00 78.12 165 ASP A CA 1
ATOM 1262 C C . ASP A 1 165 ? -24.137 0.600 27.964 1.00 78.12 165 ASP A C 1
ATOM 1264 O O . ASP A 1 165 ? -24.598 1.217 28.920 1.00 78.12 165 ASP A O 1
ATOM 1268 N N . ARG A 1 166 ? -22.893 0.096 28.011 1.00 78.50 166 ARG A N 1
ATOM 1269 C CA . ARG A 1 166 ? -22.010 0.287 29.177 1.00 78.50 166 ARG A CA 1
ATOM 1270 C C . ARG A 1 166 ? -21.543 1.726 29.319 1.00 78.50 166 ARG A C 1
ATOM 1272 O O . ARG A 1 166 ? -21.508 2.225 30.435 1.00 78.50 166 ARG A O 1
ATOM 1279 N N . GLN A 1 167 ? -21.187 2.369 28.210 1.00 83.50 167 GLN A N 1
ATOM 1280 C CA . GLN A 1 167 ? -20.763 3.767 28.216 1.00 83.50 167 GLN A CA 1
ATOM 1281 C C . GLN A 1 167 ? -21.909 4.684 28.640 1.00 83.50 167 GLN A C 1
ATOM 1283 O O . GLN A 1 167 ? -21.696 5.570 29.458 1.00 83.50 167 GLN A O 1
ATOM 1288 N N . GLU A 1 168 ? -23.126 4.427 28.158 1.00 86.25 168 GLU A N 1
ATOM 1289 C CA . GLU A 1 168 ? -2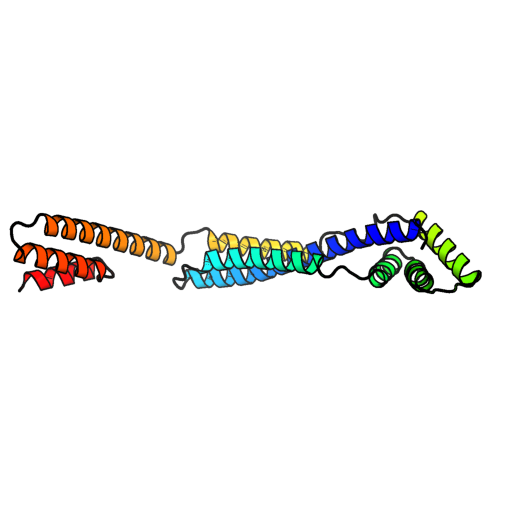4.313 5.175 28.578 1.00 86.25 168 GLU A CA 1
ATOM 1290 C C . GLU A 1 168 ? -24.577 5.003 30.082 1.00 86.25 168 GLU A C 1
ATOM 1292 O O . GLU A 1 168 ? -24.851 5.978 30.780 1.00 86.25 168 GLU A O 1
ATOM 1297 N N . ILE A 1 169 ? -24.433 3.783 30.611 1.00 85.56 169 ILE A N 1
ATOM 1298 C CA . ILE A 1 169 ? -24.572 3.526 32.050 1.00 85.56 169 ILE A CA 1
ATOM 1299 C C . ILE A 1 169 ? -23.494 4.259 32.858 1.00 85.56 169 ILE A C 1
ATOM 1301 O O . ILE A 1 169 ? -23.834 4.905 33.846 1.00 85.56 169 ILE A O 1
ATOM 1305 N N . GLU A 1 170 ? -22.224 4.191 32.453 1.00 85.50 170 GLU A N 1
ATOM 1306 C CA . GLU A 1 170 ? -21.128 4.906 33.125 1.00 85.50 170 GLU A CA 1
ATOM 1307 C C . GLU A 1 170 ? -21.358 6.427 33.118 1.00 85.50 170 GLU A C 1
ATOM 1309 O O . GLU A 1 170 ? -21.205 7.072 34.155 1.00 85.50 170 GLU A O 1
ATOM 1314 N N . GLU A 1 171 ? -21.798 7.003 31.993 1.00 88.12 171 GLU A N 1
ATOM 1315 C CA . GLU A 1 171 ? -22.124 8.433 31.895 1.00 88.12 171 GLU A CA 1
ATOM 1316 C C . GLU A 1 171 ? -23.298 8.827 32.804 1.00 88.12 171 GLU A C 1
ATOM 1318 O O . GLU A 1 171 ? -23.260 9.881 33.443 1.00 88.12 171 GLU A O 1
ATOM 1323 N N . ILE A 1 172 ? -24.335 7.987 32.898 1.00 88.00 172 ILE A N 1
ATOM 1324 C CA . ILE A 1 172 ? -25.468 8.218 33.805 1.00 88.00 172 ILE A CA 1
ATOM 1325 C C . ILE A 1 172 ? -25.008 8.161 35.264 1.00 88.00 172 ILE A C 1
ATOM 1327 O O . ILE A 1 172 ? -25.402 9.023 36.052 1.00 88.00 172 ILE A O 1
ATOM 1331 N N . LEU A 1 173 ? -24.197 7.167 35.633 1.00 87.75 173 LEU A N 1
ATOM 1332 C CA . LEU A 1 173 ? -23.697 7.004 36.999 1.00 87.75 173 LEU A CA 1
ATOM 1333 C C . LEU A 1 173 ? -22.805 8.181 37.412 1.00 87.75 173 LEU A C 1
ATOM 1335 O O . LEU A 1 173 ? -23.012 8.743 38.488 1.00 87.75 173 LEU A O 1
ATOM 1339 N N . ASP A 1 174 ? -21.893 8.620 36.542 1.00 89.19 174 ASP A N 1
ATOM 1340 C CA . ASP A 1 174 ? -21.029 9.772 36.820 1.00 89.19 174 ASP A CA 1
ATOM 1341 C C . ASP A 1 174 ? -21.836 11.078 36.915 1.00 89.19 174 ASP A C 1
ATOM 1343 O O . ASP A 1 174 ? -21.627 11.879 37.827 1.00 89.19 174 ASP A O 1
ATOM 1347 N N . ALA A 1 175 ? -22.844 11.268 36.054 1.00 89.19 175 ALA A N 1
ATOM 1348 C CA . ALA A 1 175 ? -23.742 12.420 36.147 1.00 89.19 175 ALA A CA 1
ATOM 1349 C C . ALA A 1 175 ? -24.518 12.453 37.478 1.00 89.19 175 ALA A C 1
ATOM 1351 O O . ALA A 1 175 ? -24.691 13.525 38.061 1.00 89.19 175 ALA A O 1
ATOM 1352 N N . GLN A 1 176 ? -24.971 11.300 37.982 1.00 88.31 176 GLN A N 1
ATOM 1353 C CA . GLN A 1 176 ? -25.635 11.211 39.289 1.00 88.31 176 GLN A CA 1
ATOM 1354 C C . GLN A 1 176 ? -24.660 11.451 40.448 1.00 88.31 176 GLN A C 1
ATOM 1356 O O . GLN A 1 176 ? -25.018 12.143 41.401 1.00 88.31 176 GLN A O 1
ATOM 1361 N N . ALA A 1 177 ? -23.428 10.944 40.357 1.00 88.25 177 ALA A N 1
ATOM 1362 C CA . ALA A 1 177 ? -22.384 11.208 41.346 1.00 88.25 177 ALA A CA 1
ATOM 1363 C C . ALA A 1 177 ? -22.083 12.713 41.462 1.00 88.25 177 ALA A C 1
ATOM 1365 O O . ALA A 1 177 ? -22.016 13.242 42.569 1.00 88.25 177 ALA A O 1
ATOM 1366 N N . VAL A 1 178 ? -21.998 13.427 40.334 1.00 91.81 178 VAL A N 1
ATOM 1367 C CA . VAL A 1 178 ? -21.817 14.891 40.319 1.00 91.81 178 VAL A CA 1
ATOM 1368 C C . VAL A 1 178 ? -22.986 15.616 40.997 1.00 91.81 178 VAL A C 1
ATOM 1370 O O . VAL A 1 178 ? -22.758 16.533 41.783 1.00 91.81 178 VAL A O 1
ATOM 1373 N N . ILE A 1 179 ? -24.232 15.192 40.753 1.00 90.94 179 ILE A N 1
ATOM 1374 C CA . ILE A 1 179 ? -25.416 15.779 41.411 1.00 90.94 179 ILE A CA 1
ATOM 1375 C C . ILE A 1 179 ? -25.363 15.570 42.932 1.00 90.94 179 ILE A C 1
ATOM 1377 O O . ILE A 1 179 ? -25.742 16.463 43.693 1.00 90.94 179 ILE A O 1
ATOM 1381 N N . LEU A 1 180 ? -24.904 14.403 43.392 1.00 87.69 180 LEU A N 1
ATOM 1382 C CA . LEU A 1 180 ? -24.759 14.121 44.821 1.00 87.69 180 LEU A CA 1
ATOM 1383 C C . LEU A 1 180 ? -23.639 14.939 45.465 1.00 87.69 180 LEU A C 1
ATOM 1385 O O . LEU A 1 180 ? -23.832 15.429 46.574 1.00 87.69 180 LEU A O 1
ATOM 1389 N N . GLU A 1 181 ? -22.511 15.137 44.781 1.00 87.62 181 GLU A N 1
ATOM 1390 C CA . GLU A 1 181 ? -21.442 16.028 45.252 1.00 87.62 181 GLU A CA 1
ATOM 1391 C C . GLU A 1 181 ? -21.921 17.477 45.370 1.00 87.62 181 GLU A C 1
ATOM 1393 O O . GLU A 1 181 ? -21.682 18.115 46.394 1.00 87.62 181 GLU A O 1
ATOM 1398 N N . GLU A 1 182 ? -22.658 17.977 44.375 1.00 90.94 182 GLU A N 1
ATOM 1399 C CA . GLU A 1 182 ? -23.244 19.323 44.409 1.00 90.94 182 GLU A CA 1
ATOM 1400 C C . GLU A 1 182 ? -24.249 19.458 45.569 1.00 90.94 182 GLU A C 1
ATOM 1402 O O . GLU A 1 182 ? -24.200 20.416 46.342 1.00 90.94 182 GLU A O 1
ATOM 1407 N N . ALA A 1 183 ? -25.091 18.443 45.792 1.00 87.44 183 ALA A N 1
ATOM 1408 C CA . ALA A 1 183 ? -25.985 18.395 46.950 1.00 87.44 183 ALA A CA 1
ATOM 1409 C C . ALA A 1 183 ? -25.230 18.305 48.292 1.00 87.44 183 ALA A C 1
ATOM 1411 O O . ALA A 1 183 ? -25.725 18.792 49.312 1.00 87.44 183 ALA A O 1
ATOM 1412 N N . ALA A 1 184 ? -24.039 17.698 48.308 1.00 88.38 184 ALA A N 1
ATOM 1413 C CA . ALA A 1 184 ? -23.179 17.626 49.484 1.00 88.38 184 ALA A CA 1
ATOM 1414 C C . ALA A 1 184 ? -22.597 18.999 49.846 1.00 88.38 184 ALA A C 1
ATOM 1416 O O . ALA A 1 184 ? -22.487 19.328 51.027 1.00 88.38 184 ALA A O 1
ATOM 1417 N N . GLU A 1 185 ? -22.243 19.811 48.846 1.00 89.88 185 GLU A N 1
ATOM 1418 C CA . GLU A 1 185 ? -21.776 21.189 49.045 1.00 89.88 185 GLU A CA 1
ATOM 1419 C C . GLU A 1 185 ? -22.873 22.101 49.614 1.00 89.88 185 GLU A C 1
ATOM 1421 O O . GLU A 1 185 ? -22.584 22.999 50.407 1.00 89.88 185 GLU A O 1
ATOM 1426 N N . GLU A 1 186 ? -24.135 21.844 49.262 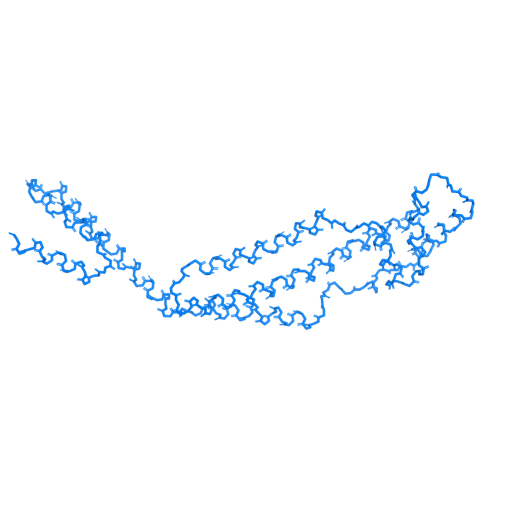1.00 90.25 186 GLU A N 1
ATOM 1427 C CA . GLU A 1 186 ? -25.301 22.585 49.762 1.00 90.25 186 GLU A CA 1
ATOM 1428 C C . GLU A 1 186 ? -25.884 22.027 51.076 1.00 90.25 186 GLU A C 1
ATOM 1430 O O . GLU A 1 186 ? -26.850 22.577 51.622 1.00 90.25 186 GLU A O 1
ATOM 1435 N N . ALA A 1 187 ? -25.325 20.939 51.611 1.00 87.12 187 ALA A N 1
ATOM 1436 C CA . ALA A 1 187 ? -25.884 20.251 52.766 1.00 87.12 187 ALA A CA 1
ATOM 1437 C C . ALA A 1 187 ? -25.826 21.100 54.051 1.00 87.12 187 ALA A C 1
ATOM 1439 O O . ALA A 1 187 ? -24.840 21.760 54.376 1.00 87.12 187 ALA A O 1
ATOM 1440 N N . ALA A 1 188 ? -26.895 21.032 54.849 1.00 80.44 188 ALA A N 1
ATOM 1441 C CA . ALA A 1 188 ? -27.032 21.827 56.072 1.00 80.44 188 ALA A CA 1
ATOM 1442 C C . ALA A 1 188 ? -26.107 21.379 57.225 1.00 80.44 188 ALA A C 1
ATOM 1444 O O . ALA A 1 188 ? -25.921 22.121 58.192 1.00 80.44 188 ALA A O 1
ATOM 1445 N N . THR A 1 189 ? -25.562 20.163 57.152 1.00 87.88 189 THR A N 1
ATOM 1446 C CA . THR A 1 189 ? -24.711 19.549 58.181 1.00 87.88 189 THR A CA 1
ATOM 1447 C C . THR A 1 189 ? -23.623 18.701 57.534 1.00 87.88 189 THR A C 1
ATOM 1449 O O . THR A 1 189 ? -23.919 17.969 56.591 1.00 87.88 189 THR A O 1
ATOM 1452 N N . GLU A 1 190 ? -22.410 18.727 58.095 1.00 86.25 190 GLU A N 1
ATOM 1453 C CA . GLU A 1 190 ? -21.259 17.981 57.558 1.00 86.25 190 GLU A CA 1
ATOM 1454 C C . GLU A 1 190 ? -21.513 16.468 57.484 1.00 86.25 190 GLU A C 1
ATOM 1456 O O . GLU A 1 190 ? -21.138 15.841 56.509 1.00 86.25 190 GLU A O 1
ATOM 1461 N N . ASP A 1 191 ? -22.253 15.905 58.443 1.00 85.75 191 ASP A N 1
ATOM 1462 C CA . ASP A 1 191 ? -22.636 14.483 58.452 1.00 85.75 191 ASP A CA 1
ATOM 1463 C C . ASP A 1 191 ? -23.458 14.079 57.209 1.00 85.75 191 ASP A C 1
ATOM 1465 O O . ASP A 1 191 ? -23.307 12.991 56.665 1.00 85.75 191 ASP A O 1
ATOM 1469 N N . ILE A 1 192 ? -24.299 14.986 56.700 1.00 82.75 192 ILE A N 1
ATOM 1470 C CA . ILE A 1 192 ? -25.073 14.754 55.469 1.00 82.75 192 ILE A CA 1
ATOM 1471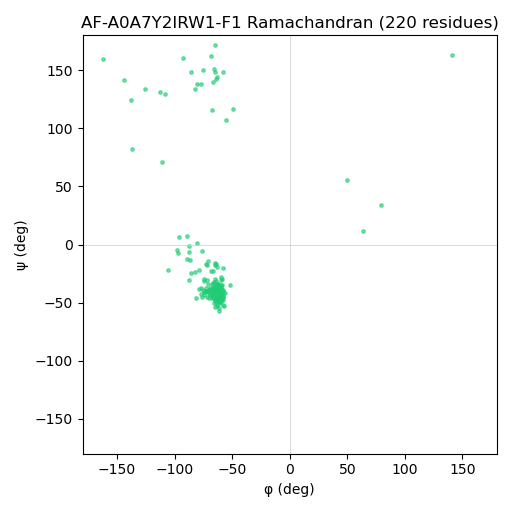 C C . ILE A 1 192 ? -24.182 14.955 54.240 1.00 82.75 192 ILE A C 1
ATOM 1473 O O . ILE A 1 192 ? -24.301 14.200 53.278 1.00 82.75 192 ILE A O 1
ATOM 1477 N N . ALA A 1 193 ? -23.283 15.941 54.274 1.00 83.25 193 ALA A N 1
ATOM 1478 C CA . ALA A 1 193 ? -22.323 16.168 53.199 1.00 83.25 193 ALA A CA 1
ATOM 1479 C C . ALA A 1 193 ? -21.392 14.959 53.008 1.00 83.25 193 ALA A C 1
ATOM 1481 O O . ALA A 1 193 ? -21.131 14.548 51.882 1.00 83.25 193 ALA A O 1
ATOM 1482 N N . GLU A 1 194 ? -20.918 14.359 54.099 1.00 87.25 194 GLU A N 1
ATOM 1483 C CA . GLU A 1 194 ? -20.019 13.205 54.068 1.00 87.25 194 GLU A CA 1
ATOM 1484 C C . GLU A 1 194 ? -20.718 11.968 53.484 1.00 87.25 194 GLU A C 1
ATOM 1486 O O . GLU A 1 194 ? -20.203 11.381 52.535 1.00 87.25 194 GLU A O 1
ATOM 1491 N N . ARG A 1 195 ? -21.955 11.671 53.914 1.00 85.38 195 ARG A N 1
ATOM 1492 C CA . ARG A 1 195 ? -22.759 10.566 53.349 1.00 85.38 195 ARG A CA 1
ATOM 1493 C C . ARG A 1 195 ? -23.088 10.754 51.863 1.00 85.38 195 ARG A C 1
ATOM 1495 O O . ARG A 1 195 ? -23.174 9.778 51.125 1.00 85.38 195 ARG A O 1
ATOM 1502 N N . LEU A 1 196 ? -23.290 11.995 51.409 1.00 85.75 196 LEU A N 1
ATOM 1503 C CA . LEU A 1 196 ? -23.546 12.291 49.993 1.00 85.75 196 LEU A CA 1
ATOM 1504 C C . LEU A 1 196 ? -22.288 12.136 49.126 1.00 85.75 196 LEU A C 1
ATOM 1506 O O . LEU A 1 196 ? -22.391 11.638 48.007 1.00 85.75 196 LEU A O 1
ATOM 1510 N N . ARG A 1 197 ? -21.110 12.515 49.640 1.00 87.88 197 ARG A N 1
ATOM 1511 C CA . ARG A 1 197 ? -19.825 12.295 48.953 1.00 87.88 197 ARG A CA 1
ATOM 1512 C C . ARG A 1 197 ? -19.479 10.810 48.867 1.00 87.88 197 ARG A C 1
ATOM 1514 O O . ARG A 1 197 ? -19.063 10.358 47.809 1.00 87.88 197 ARG A O 1
ATOM 1521 N N . GLU A 1 198 ? -19.708 10.060 49.942 1.00 88.38 198 GLU A N 1
ATOM 1522 C CA . GLU A 1 198 ? -19.499 8.607 49.973 1.00 88.38 198 GLU A CA 1
ATOM 1523 C C . GLU A 1 198 ? -20.400 7.898 48.949 1.00 88.38 198 GLU A C 1
ATOM 1525 O O . GLU A 1 198 ? -19.913 7.140 48.116 1.00 88.38 198 GLU A O 1
ATOM 1530 N N . ALA A 1 199 ? -21.689 8.254 48.891 1.00 85.19 199 ALA A N 1
ATOM 1531 C CA . ALA A 1 199 ? -22.612 7.734 47.880 1.00 85.19 199 ALA A CA 1
ATOM 1532 C C . ALA A 1 199 ? -22.215 8.103 46.433 1.00 85.19 199 ALA A C 1
ATOM 1534 O O . ALA A 1 199 ? -22.452 7.326 45.505 1.00 85.19 199 ALA A O 1
ATOM 1535 N N . ALA A 1 200 ? -21.620 9.282 46.215 1.00 86.31 200 ALA A N 1
ATOM 1536 C CA . ALA A 1 200 ? -21.101 9.682 44.908 1.00 86.31 200 ALA A CA 1
ATOM 1537 C C . ALA A 1 200 ? -19.869 8.857 44.496 1.00 86.31 200 ALA A C 1
ATOM 1539 O O . ALA A 1 200 ? -19.734 8.491 43.328 1.00 86.31 200 ALA A O 1
ATOM 1540 N N . GLU A 1 201 ? -18.984 8.542 45.442 1.00 87.75 201 GLU A N 1
ATOM 1541 C CA . GLU A 1 201 ? -17.807 7.702 45.206 1.00 87.75 201 GLU A CA 1
ATOM 1542 C C . GLU A 1 201 ? -18.216 6.246 44.921 1.00 87.75 201 GLU A C 1
ATOM 1544 O O . GLU A 1 201 ? -17.776 5.676 43.922 1.00 87.75 201 GLU A O 1
ATOM 1549 N N . GLU A 1 202 ? -19.169 5.696 45.683 1.00 85.88 202 GLU A N 1
ATOM 1550 C CA . GLU A 1 202 ? -19.763 4.372 45.433 1.00 85.88 202 GLU A CA 1
ATOM 1551 C C . GLU A 1 202 ? -20.407 4.268 44.040 1.00 85.88 202 GLU A C 1
ATOM 1553 O O . GLU A 1 202 ? -20.261 3.253 43.356 1.00 85.88 202 GLU A O 1
ATOM 1558 N N . LEU A 1 203 ? -21.085 5.325 43.579 1.00 84.44 203 LEU A N 1
ATOM 1559 C CA . LEU A 1 203 ? -21.668 5.371 42.235 1.00 84.44 203 LEU A CA 1
ATOM 1560 C C . LEU A 1 203 ? -20.618 5.383 41.120 1.00 84.44 203 LEU A C 1
ATOM 1562 O O . LEU A 1 203 ? -20.867 4.804 40.064 1.00 84.44 203 LEU A O 1
ATOM 1566 N N . ARG A 1 204 ? -19.453 6.005 41.340 1.00 82.94 204 ARG A N 1
ATOM 1567 C CA . ARG A 1 204 ? -18.339 5.981 40.374 1.00 82.94 204 ARG A CA 1
ATOM 1568 C C . ARG A 1 204 ? -17.609 4.644 40.352 1.00 82.94 204 ARG A C 1
ATOM 1570 O O . ARG A 1 204 ? -17.059 4.269 39.318 1.00 82.94 204 ARG A O 1
ATOM 1577 N N . GLU A 1 205 ? -17.580 3.937 41.477 1.00 83.62 205 GLU A N 1
ATOM 1578 C CA . GLU A 1 205 ? -17.008 2.591 41.553 1.00 83.62 205 GLU A CA 1
ATOM 1579 C C . GLU A 1 205 ? -17.953 1.515 40.998 1.00 83.62 205 GLU A C 1
ATOM 1581 O O . GLU A 1 205 ? -17.497 0.447 40.574 1.00 83.62 205 GLU A O 1
ATOM 1586 N N . ALA A 1 206 ? -19.258 1.791 40.943 1.00 81.19 206 ALA A N 1
ATOM 1587 C CA . ALA A 1 206 ? -20.243 0.874 40.394 1.00 81.19 206 ALA A CA 1
ATOM 1588 C C . ALA A 1 206 ? -20.062 0.686 38.876 1.00 81.19 206 ALA A C 1
ATOM 1590 O O . ALA A 1 206 ? -20.294 1.584 38.073 1.00 81.19 206 ALA A O 1
ATOM 1591 N N . GLY A 1 207 ? -19.723 -0.535 38.453 1.00 70.69 207 GLY A N 1
ATOM 1592 C CA . GLY A 1 207 ? -19.615 -0.893 37.032 1.00 70.69 207 GLY A CA 1
ATOM 1593 C C . GLY A 1 207 ? -20.957 -1.194 36.345 1.00 70.69 207 GLY A C 1
ATOM 1594 O O . GLY A 1 207 ? -20.970 -1.613 35.185 1.00 70.69 207 GLY A O 1
ATOM 1595 N N . SER A 1 208 ? -22.085 -1.077 37.061 1.00 79.62 208 SER A N 1
ATOM 1596 C CA . SER A 1 208 ? -23.437 -1.321 36.540 1.00 79.62 208 SER A CA 1
ATOM 1597 C C . SER A 1 208 ? -24.534 -0.702 37.418 1.00 79.62 208 SER A C 1
ATOM 1599 O O . SER A 1 208 ? -24.326 -0.473 38.607 1.00 79.62 208 SER A O 1
ATOM 1601 N N . LEU A 1 209 ? -25.730 -0.499 36.848 1.00 76.56 209 LEU A N 1
ATOM 1602 C CA . LEU A 1 209 ? -26.909 0.001 37.575 1.00 76.56 209 LEU A CA 1
ATOM 1603 C C . LEU A 1 209 ? -27.349 -0.924 38.725 1.00 76.56 209 LEU A C 1
ATOM 1605 O O . LEU A 1 209 ? -27.694 -0.431 39.793 1.00 76.56 209 LEU A O 1
ATOM 1609 N N . ASP A 1 210 ? -27.300 -2.246 38.536 1.00 79.12 210 ASP A N 1
ATOM 1610 C CA . ASP A 1 210 ? -27.658 -3.216 39.586 1.00 79.12 210 ASP A CA 1
ATOM 1611 C C . ASP A 1 210 ? -26.657 -3.187 40.756 1.00 79.12 210 ASP A C 1
ATOM 1613 O O . ASP A 1 210 ? -27.015 -3.399 41.916 1.00 79.12 210 ASP A O 1
ATOM 1617 N N . GLU A 1 211 ? -25.381 -2.934 40.457 1.00 78.38 211 GLU A N 1
ATOM 1618 C CA . GLU A 1 211 ? -24.325 -2.815 41.463 1.00 78.38 211 GLU A CA 1
ATOM 1619 C C . GLU A 1 211 ? -24.414 -1.481 42.209 1.00 78.38 211 GLU A C 1
ATOM 1621 O O . GLU A 1 211 ? -24.310 -1.469 43.434 1.00 78.38 211 GLU A O 1
ATOM 1626 N N . ALA A 1 212 ? -24.740 -0.395 41.503 1.00 76.12 212 ALA A N 1
ATOM 1627 C CA . ALA A 1 212 ? -25.076 0.893 42.103 1.00 76.12 212 ALA A CA 1
ATOM 1628 C C . ALA A 1 212 ? -26.291 0.796 43.042 1.00 76.12 212 ALA A C 1
ATOM 1630 O O . ALA A 1 212 ? -26.257 1.321 44.154 1.00 76.12 212 ALA A O 1
ATOM 1631 N N . GLU A 1 213 ? -27.355 0.089 42.639 1.00 80.94 213 GLU A N 1
ATOM 1632 C CA . GLU A 1 213 ? -28.540 -0.117 43.484 1.00 80.94 213 GLU A CA 1
ATOM 1633 C C . GLU A 1 213 ? -28.212 -0.948 44.735 1.00 80.94 213 GLU A C 1
ATOM 1635 O O . GLU A 1 213 ? -28.738 -0.670 45.816 1.00 80.94 213 GLU A O 1
ATOM 1640 N N . ARG A 1 214 ? -27.310 -1.933 44.621 1.00 81.38 214 ARG A N 1
ATOM 1641 C CA . ARG A 1 214 ? -26.813 -2.690 45.778 1.00 81.38 214 ARG A CA 1
ATOM 1642 C C . ARG A 1 214 ? -25.998 -1.833 46.740 1.00 81.38 214 ARG A C 1
ATOM 1644 O O . ARG A 1 214 ? -26.282 -1.885 47.933 1.00 81.38 214 ARG A O 1
ATOM 1651 N N . LEU A 1 215 ? -25.014 -1.083 46.241 1.00 77.94 215 LEU A N 1
ATOM 1652 C CA . LEU A 1 215 ? -24.127 -0.262 47.074 1.00 77.94 215 LEU A CA 1
ATOM 1653 C C . LEU A 1 215 ? -24.932 0.790 47.850 1.00 77.94 215 LEU A C 1
ATOM 1655 O O . LEU A 1 215 ? -24.893 0.803 49.077 1.00 77.94 215 LEU A O 1
ATOM 1659 N N . LEU A 1 216 ? -25.813 1.523 47.158 1.00 72.75 216 LEU A N 1
ATOM 1660 C CA . LEU A 1 216 ? -26.707 2.518 47.770 1.00 72.75 216 LEU A CA 1
ATOM 1661 C C . LEU A 1 216 ? -27.777 1.912 48.700 1.00 72.75 216 LEU A C 1
ATOM 1663 O O . LEU A 1 216 ? -28.370 2.60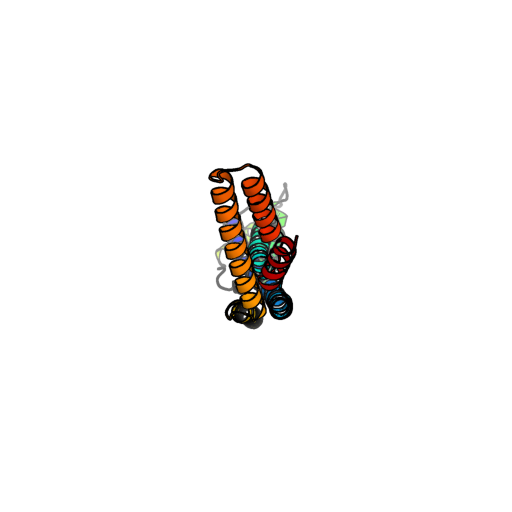7 49.532 1.00 72.75 216 LEU A O 1
ATOM 1667 N N . GLY A 1 217 ? -28.104 0.631 48.516 1.00 73.12 217 GLY A N 1
ATOM 1668 C CA . GLY A 1 217 ? -29.051 -0.104 49.350 1.00 73.12 217 GLY A CA 1
ATOM 1669 C C . GLY A 1 217 ? -28.458 -0.527 50.694 1.00 73.12 217 GLY A C 1
ATOM 1670 O O . GLY A 1 217 ? -29.163 -0.466 51.708 1.00 73.12 217 GLY A O 1
ATOM 1671 N N . ASP A 1 218 ? -27.180 -0.909 50.706 1.00 67.44 218 ASP A N 1
ATOM 1672 C CA . ASP A 1 218 ? -26.455 -1.333 51.907 1.00 67.44 218 ASP A CA 1
ATOM 1673 C C . ASP A 1 218 ? -26.147 -0.130 52.825 1.00 67.44 218 ASP A C 1
ATOM 1675 O O . ASP A 1 218 ? -26.404 -0.210 54.029 1.00 67.44 218 ASP A O 1
ATOM 1679 N N . THR A 1 219 ? -25.773 1.037 52.280 1.00 60.38 219 THR A N 1
ATOM 1680 C CA . THR A 1 219 ? -25.567 2.291 53.050 1.00 60.38 219 THR A CA 1
ATOM 1681 C C . THR A 1 219 ? -26.839 2.835 53.717 1.00 60.38 219 THR A C 1
ATOM 1683 O O . THR A 1 219 ? -26.771 3.657 54.634 1.00 60.38 219 THR A O 1
ATOM 1686 N N . ARG A 1 220 ? -28.029 2.385 53.293 1.00 56.69 220 ARG A N 1
ATOM 1687 C CA . ARG A 1 220 ? -29.328 2.798 53.860 1.00 56.69 220 ARG A CA 1
ATOM 1688 C C . ARG A 1 220 ? -29.768 1.978 55.077 1.00 56.69 220 ARG A C 1
ATOM 1690 O O . ARG A 1 220 ? -30.749 2.362 55.719 1.00 56.69 220 ARG A O 1
ATOM 1697 N N . GLN A 1 221 ? -29.126 0.837 55.343 1.00 50.19 221 GLN A N 1
ATOM 1698 C CA . GLN A 1 221 ? -29.463 -0.053 56.463 1.00 50.19 221 GLN A CA 1
ATOM 1699 C C . GLN A 1 221 ? -28.579 0.148 57.707 1.00 50.19 221 GLN A C 1
ATOM 1701 O O . GLN A 1 221 ? -28.911 -0.415 58.753 1.00 50.19 221 GLN A O 1
ATOM 1706 N N . GLU A 1 222 ? -27.527 0.972 57.618 1.00 42.56 222 GLU A N 1
ATOM 1707 C CA . GLU A 1 222 ? -26.706 1.443 58.750 1.00 42.56 222 GLU A CA 1
ATOM 1708 C C . GLU A 1 222 ? -27.157 2.815 59.292 1.00 42.56 222 GLU A C 1
ATOM 1710 O O . GLU A 1 222 ? -27.293 2.916 60.535 1.00 42.56 222 GLU A O 1
#

pLDDT: mean 86.13, std 8.33, range [42.56, 94.5]